Protein AF-0000000084720920 (afdb_homodimer)

Foldseek 3Di:
DQWEEEDPFTEAEDPQEAEDPLHHAYGAEYEEALEYEEHNEYHHCHLHHEAAYYLEYHYHLEYEEEDNVAYEYAYALEYEDANEYHYREYHEYLEYEAHLEYEYHCEYAYAQEYEYHNEYDDHNHYHYHQFYWYDVPIDGDDGDDPVSSVVSNVVSVVVSVVSVVVVVVD/DQWEEEDPFTEAEDPLEAEDPQHHAYGAEYEEALEYEEHNEYHYQHLHHEAEYYLEYHYHLEYEEEDNVAYEYAYALEYEEAHEYHYREYHEYLEYEAHLEYEYHCEYAYAQEYEYHNEYDDHNHYHYHQFYWYDVPIDTDDGDDPVSSVVSNVVSVVVSVVSVVVVVVD

Organism: Cystobacter fuscus (strain ATCC 25194 / DSM 2262 / NBRC 100088 / M29) (NCBI:txid1242864)

pLDDT: mean 98.2, std 2.41, range [77.75, 99.0]

Secondary structure (DSSP, 8-state):
--EE-BTTB--EE-TT-EE-TT-EEEEEEEE-TT-EE-TT-EEEEEEEEEEE-SS-EE-TT-EEE--SS--EEE-SS-EE-TT-EEES-EE-SS-EEPTT-EE-TT-EE-SS-EEPTT-EE-TT-EE-TTEEEEETTEEEEEEPPHHHHHHHHHHHHHHHHHHHHHHHT-/--EE-BTTB--EE-TT-EE-TT-EEEEEEEE-TT-EE-TT-EEEEEEEEEEE-SS-EE-TT-EEE--SS--EEE-SS-EE-TT-EEES-EE-SS-EE-TT-EE-TT-EE-SS-EE-TT-EE-TT-EEPTTEEEEETTEEEEEEPPHHHHHHHHHHHHHHHHHHHHHHHT-

Solvent-accessible surface area (backbone atoms only — not comparable to full-atom values): 14866 Å² total; per-residue (Å²): 123,27,67,34,71,41,90,95,27,53,55,45,66,38,87,65,39,35,69,34,71,63,16,40,36,31,3,34,33,39,39,26,55,41,13,35,37,27,56,53,13,37,38,50,14,74,69,30,42,32,40,38,29,34,29,19,38,41,31,37,52,18,40,37,36,48,34,80,86,31,44,22,38,37,30,36,25,17,33,37,30,44,39,21,37,43,30,12,24,37,37,28,38,31,21,34,39,23,40,46,14,38,39,28,44,56,20,37,37,30,34,45,22,38,35,32,62,54,14,26,40,53,66,57,41,74,43,64,60,31,27,29,27,42,40,79,68,44,40,78,74,45,69,57,49,74,66,54,56,53,47,30,53,51,54,16,51,50,50,39,52,54,39,52,54,55,58,70,71,106,121,26,64,35,70,41,91,95,29,52,56,46,66,37,87,65,39,34,70,34,68,63,16,38,37,30,4,36,32,38,39,26,54,42,12,35,37,26,53,55,14,36,38,50,15,76,68,30,43,33,41,38,29,33,29,19,39,42,30,38,52,18,41,38,35,49,33,79,88,33,45,22,39,38,31,35,27,18,35,37,30,42,39,22,38,42,28,12,22,38,39,30,36,30,22,34,39,24,40,47,17,37,38,30,44,55,20,37,38,30,35,45,21,37,37,33,61,54,15,28,39,55,65,57,41,72,44,64,60,32,26,29,28,42,40,79,70,46,40,78,74,46,69,57,49,73,67,55,56,53,44,30,53,49,53,16,50,49,50,38,52,53,38,51,53,56,58,67,67,107

Sequence (340 aa):
MALRRFREQSPRIHPSCFIEESAQVIGDVELGKDSSVWFNSVLRGDVNGIRIGQRTNIQDLTMIHVTGQTETVIGDDVTVGHRVILHGCRVGHRVLVGMGAIVMDDVEIGEDCIIGAGTLLTPGTKIPPGSLVVGSPGKVKRPLTPEERTFLLESARHYVETAGEHRASRMALRRFREQSPRIHPSCFIEESAQVIGDVELGKDSSVWFNSVLRGDVNGIRIGQRTNIQDLTMIHVTGQTETVIGDDVTVGHRVILHGCRVGHRVLVGMGAIVMDDVEIGEDCIIGAGTLLTPGTKIPPGSLVVGSPGKVKRPLTPEERTFLLESARHYVETAGEHRASR

Radius of gyration: 19.57 Å; Cα contacts (8 Å, |Δi|>4): 1091; chains: 2; bounding box: 42×53×42 Å

Structure (mmCIF, N/CA/C/O backbone):
data_AF-0000000084720920-model_v1
#
loop_
_entity.id
_entity.type
_entity.pdbx_description
1 polymer 'Carbonic anhydrase, family 3'
#
loop_
_atom_site.group_PDB
_atom_site.id
_atom_site.type_symbol
_atom_site.label_atom_id
_atom_site.label_alt_id
_atom_site.label_comp_id
_atom_site.label_asym_id
_atom_site.label_entity_id
_atom_site.label_seq_id
_atom_site.pdbx_PDB_ins_code
_atom_site.Cartn_x
_atom_site.Cartn_y
_atom_site.Cartn_z
_atom_site.occupancy
_atom_site.B_iso_or_equiv
_atom_site.auth_seq_id
_atom_site.auth_comp_id
_atom_site.auth_asym_id
_atom_site.auth_atom_id
_atom_site.pdbx_PDB_model_num
ATOM 1 N N . MET A 1 1 ? -18.734 -1.794 6.816 1 78.75 1 MET A N 1
ATOM 2 C CA . MET A 1 1 ? -18.609 -3.111 6.203 1 78.75 1 MET A CA 1
ATOM 3 C C . MET A 1 1 ? -17.328 -3.207 5.371 1 78.75 1 MET A C 1
ATOM 5 O O . MET A 1 1 ? -16.938 -2.238 4.723 1 78.75 1 MET A O 1
ATOM 9 N N . ALA A 1 2 ? -16.703 -4.348 5.406 1 93.12 2 ALA A N 1
ATOM 10 C CA . ALA A 1 2 ? -15.398 -4.551 4.777 1 93.12 2 ALA A CA 1
ATOM 11 C C . ALA A 1 2 ? -15.516 -4.508 3.256 1 93.12 2 ALA A C 1
ATOM 13 O O . ALA A 1 2 ? -14.523 -4.246 2.562 1 93.12 2 ALA A O 1
ATOM 14 N N . LEU A 1 3 ? -16.719 -4.727 2.758 1 96.81 3 LEU A N 1
ATOM 15 C CA . LEU A 1 3 ? -16.938 -4.777 1.317 1 96.81 3 LEU A CA 1
ATOM 16 C C . LEU A 1 3 ? -17.547 -3.471 0.814 1 96.81 3 LEU A C 1
ATOM 18 O O . LEU A 1 3 ? -18.516 -2.971 1.388 1 96.81 3 LEU A O 1
ATOM 22 N N . ARG A 1 4 ? -16.984 -2.98 -0.198 1 96 4 ARG A N 1
ATOM 23 C CA . ARG A 1 4 ? -17.438 -1.701 -0.733 1 96 4 ARG A CA 1
ATOM 24 C C . ARG A 1 4 ? -17.594 -1.769 -2.248 1 96 4 ARG A C 1
ATOM 26 O O . ARG A 1 4 ? -16.719 -2.287 -2.949 1 96 4 ARG A O 1
ATOM 33 N N . ARG A 1 5 ? -18.688 -1.243 -2.703 1 96.19 5 ARG A N 1
ATOM 34 C CA . ARG A 1 5 ? -18.922 -1.08 -4.133 1 96.19 5 ARG A CA 1
ATOM 35 C C . ARG A 1 5 ? -18.156 0.127 -4.676 1 96.19 5 ARG A C 1
ATOM 37 O O . ARG A 1 5 ? -17.984 1.121 -3.969 1 96.19 5 ARG A O 1
ATOM 44 N N . PHE A 1 6 ? -17.656 0.055 -5.895 1 97.31 6 PHE A N 1
ATOM 45 C CA . PHE A 1 6 ? -17.078 1.173 -6.629 1 97.31 6 PHE A CA 1
ATOM 46 C C . PHE A 1 6 ? -17.516 1.148 -8.086 1 97.31 6 PHE A C 1
ATOM 48 O O . PHE A 1 6 ? -17.297 0.155 -8.789 1 97.31 6 PHE A O 1
ATOM 55 N N . ARG A 1 7 ? -18.094 2.326 -8.477 1 94.94 7 ARG A N 1
ATOM 56 C CA . ARG A 1 7 ? -18.75 2.373 -9.781 1 94.94 7 ARG A CA 1
ATOM 57 C C . ARG A 1 7 ? -19.75 1.224 -9.93 1 94.94 7 ARG A C 1
ATOM 59 O O . ARG A 1 7 ? -20.672 1.084 -9.125 1 94.94 7 ARG A O 1
ATOM 66 N N . GLU A 1 8 ? -19.672 0.431 -10.977 1 95.31 8 GLU A N 1
ATOM 67 C CA . GLU A 1 8 ? -20.625 -0.639 -11.203 1 95.31 8 GLU A CA 1
ATOM 68 C C . GLU A 1 8 ? -20.094 -1.982 -10.719 1 95.31 8 GLU A C 1
ATOM 70 O O . GLU A 1 8 ? -20.641 -3.033 -11.055 1 95.31 8 GLU A O 1
ATOM 75 N N . GLN A 1 9 ? -19.078 -1.857 -9.961 1 96 9 GLN A N 1
ATOM 76 C CA . GLN A 1 9 ? -18.453 -3.113 -9.562 1 96 9 GLN A CA 1
ATOM 77 C C . GLN A 1 9 ? -18.547 -3.326 -8.055 1 96 9 GLN A C 1
ATOM 79 O O . GLN A 1 9 ? -18.391 -2.387 -7.277 1 96 9 GLN A O 1
ATOM 84 N N . SER A 1 10 ? -18.828 -4.605 -7.684 1 97.62 10 SER A N 1
ATOM 85 C CA . SER A 1 10 ? -18.844 -5.035 -6.289 1 97.62 10 SER A CA 1
ATOM 86 C C . SER A 1 10 ? -18.016 -6.305 -6.094 1 97.62 10 SER A C 1
ATOM 88 O O . SER A 1 10 ? -18 -7.18 -6.961 1 97.62 10 SER A O 1
ATOM 90 N N . PRO A 1 11 ? -17.391 -6.367 -4.953 1 98.62 11 PRO A N 1
ATOM 91 C CA . PRO A 1 11 ? -16.625 -7.59 -4.699 1 98.62 11 PRO A CA 1
ATOM 92 C C . PRO A 1 11 ? -17.484 -8.852 -4.789 1 98.62 11 PRO A C 1
ATOM 94 O O . PRO A 1 11 ? -18.641 -8.844 -4.355 1 98.62 11 PRO A O 1
ATOM 97 N N . ARG A 1 12 ? -16.969 -9.898 -5.438 1 98.81 12 ARG A N 1
ATOM 98 C CA . ARG A 1 12 ? -17.562 -11.227 -5.527 1 98.81 12 ARG A CA 1
ATOM 99 C C . ARG A 1 12 ? -16.828 -12.219 -4.645 1 98.81 12 ARG A C 1
ATOM 101 O O . ARG A 1 12 ? -15.727 -12.656 -4.98 1 98.81 12 ARG A O 1
ATOM 108 N N . ILE A 1 13 ? -17.438 -12.617 -3.578 1 98.69 13 ILE A N 1
ATOM 109 C CA . ILE A 1 13 ? -16.766 -13.367 -2.516 1 98.69 13 ILE A CA 1
ATOM 110 C C . ILE A 1 13 ? -17.469 -14.719 -2.328 1 98.69 13 ILE A C 1
ATOM 112 O O . ILE A 1 13 ? -18.672 -14.773 -2.098 1 98.69 13 ILE A O 1
ATOM 116 N N . HIS A 1 14 ? -16.656 -15.766 -2.52 1 98.81 14 HIS A N 1
ATOM 117 C CA . HIS A 1 14 ? -17.219 -17.062 -2.188 1 98.81 14 HIS A CA 1
ATOM 118 C C . HIS A 1 14 ? -17.734 -17.094 -0.753 1 98.81 14 HIS A C 1
ATOM 120 O O . HIS A 1 14 ? -17.094 -16.562 0.154 1 98.81 14 HIS A O 1
ATOM 126 N N . PRO A 1 15 ? -18.812 -17.734 -0.437 1 97.94 15 PRO A N 1
ATOM 127 C CA . PRO A 1 15 ? -19.469 -17.672 0.871 1 97.94 15 PRO A CA 1
ATOM 128 C C . PRO A 1 15 ? -18.609 -18.234 1.994 1 97.94 15 PRO A C 1
ATOM 130 O O . PRO A 1 15 ? -18.812 -17.906 3.164 1 97.94 15 PRO A O 1
ATOM 133 N N . SER A 1 16 ? -17.656 -19 1.685 1 98.25 16 SER A N 1
ATOM 134 C CA . SER A 1 16 ? -16.844 -19.656 2.713 1 98.25 16 SER A CA 1
ATOM 135 C C . SER A 1 16 ? -15.688 -18.766 3.154 1 98.25 16 SER A C 1
ATOM 137 O O . SER A 1 16 ? -14.938 -19.125 4.059 1 98.25 16 SER A O 1
ATOM 139 N N . CYS A 1 17 ? -15.531 -17.656 2.57 1 98.56 17 CYS A N 1
ATOM 140 C CA . CYS A 1 17 ? -14.383 -16.812 2.844 1 98.56 17 CYS A CA 1
ATOM 141 C C . CYS A 1 17 ? -14.523 -16.109 4.191 1 98.56 17 CYS A C 1
ATOM 143 O O . CYS A 1 17 ? -15.641 -15.852 4.645 1 98.56 17 CYS A O 1
ATOM 145 N N . PHE A 1 18 ? -13.344 -15.93 4.805 1 98.62 18 PHE A N 1
ATOM 146 C CA . PHE A 1 18 ? -13.258 -15.055 5.969 1 98.62 18 PHE A CA 1
ATOM 147 C C . PHE A 1 18 ? -12.711 -13.688 5.578 1 98.62 18 PHE A C 1
ATOM 149 O O . PHE A 1 18 ? -11.602 -13.586 5.043 1 98.62 18 PHE A O 1
ATOM 156 N N . ILE A 1 19 ? -13.492 -12.656 5.809 1 98.5 19 ILE A N 1
ATOM 157 C CA . ILE A 1 19 ? -13.062 -11.273 5.625 1 98.5 19 ILE A CA 1
ATOM 158 C C . ILE A 1 19 ? -13.203 -10.508 6.938 1 98.5 19 ILE A C 1
ATOM 160 O O . ILE A 1 19 ? -14.32 -10.289 7.414 1 98.5 19 ILE A O 1
ATOM 164 N N . GLU A 1 20 ? -12.094 -10.172 7.469 1 98.38 20 GLU A N 1
ATOM 165 C CA . GLU A 1 20 ? -12.133 -9.461 8.742 1 98.38 20 GLU A CA 1
ATOM 166 C C . GLU A 1 20 ? -12.789 -8.094 8.594 1 98.38 20 GLU A C 1
ATOM 168 O O . GLU A 1 20 ? -12.625 -7.43 7.57 1 98.38 20 GLU A O 1
ATOM 173 N N . GLU A 1 21 ? -13.453 -7.574 9.617 1 97.38 21 GLU A N 1
ATOM 174 C CA . GLU A 1 21 ? -14.305 -6.391 9.547 1 97.38 21 GLU A CA 1
ATOM 175 C C . GLU A 1 21 ? -13.492 -5.137 9.258 1 97.38 21 GLU A C 1
ATOM 177 O O . GLU A 1 21 ? -13.984 -4.199 8.625 1 97.38 21 GLU A O 1
ATOM 182 N N . SER A 1 22 ? -12.281 -5.113 9.664 1 97.69 22 SER A N 1
ATOM 183 C CA . SER A 1 22 ? -11.453 -3.924 9.5 1 97.69 22 SER A CA 1
ATOM 184 C C . SER A 1 22 ? -10.82 -3.885 8.109 1 97.69 22 SER A C 1
ATOM 186 O O . SER A 1 22 ? -10.203 -2.885 7.734 1 97.69 22 SER A O 1
ATOM 188 N N . ALA A 1 23 ? -10.891 -4.996 7.359 1 98.62 23 ALA A N 1
ATOM 189 C CA . ALA A 1 23 ? -10.344 -5.031 6.004 1 98.62 23 ALA A CA 1
ATOM 190 C C . ALA A 1 23 ? -11.156 -4.141 5.066 1 98.62 23 ALA A C 1
ATOM 192 O O . ALA A 1 23 ? -12.289 -3.758 5.383 1 98.62 23 ALA A O 1
ATOM 193 N N . GLN A 1 24 ? -10.523 -3.705 4.016 1 98.62 24 GLN A N 1
ATOM 194 C CA . GLN A 1 24 ? -11.164 -2.93 2.955 1 98.62 24 GLN A CA 1
ATOM 195 C C . GLN A 1 24 ? -11.07 -3.654 1.615 1 98.62 24 GLN A C 1
ATOM 197 O O . GLN A 1 24 ? -9.984 -3.787 1.049 1 98.62 24 GLN A O 1
ATOM 202 N N . VAL A 1 25 ? -12.18 -4.172 1.135 1 98.81 25 VAL A N 1
ATOM 203 C CA . VAL A 1 25 ? -12.266 -4.859 -0.151 1 98.81 25 VAL A CA 1
ATOM 204 C C . VAL A 1 25 ? -13.188 -4.086 -1.09 1 98.81 25 VAL A C 1
ATOM 206 O O . VAL A 1 25 ? -14.398 -4.043 -0.879 1 98.81 25 VAL A O 1
ATOM 209 N N . ILE A 1 26 ? -12.562 -3.504 -2.113 1 98.38 26 ILE A N 1
ATOM 210 C CA . ILE A 1 26 ? -13.266 -2.461 -2.85 1 98.38 26 ILE A CA 1
ATOM 211 C C . ILE A 1 26 ? -13.336 -2.832 -4.328 1 98.38 26 ILE A C 1
ATOM 213 O O . ILE A 1 26 ? -12.312 -3.133 -4.949 1 98.38 26 ILE A O 1
ATOM 217 N N . GLY A 1 27 ? -14.531 -2.754 -4.898 1 98.25 27 GLY A N 1
ATOM 218 C CA . GLY A 1 27 ? -14.68 -2.779 -6.344 1 98.25 27 GLY A CA 1
ATOM 219 C C . GLY A 1 27 ? -14.562 -4.172 -6.934 1 98.25 27 GLY A C 1
ATOM 220 O O . GLY A 1 27 ? -15.219 -5.105 -6.473 1 98.25 27 GLY A O 1
ATOM 221 N N . ASP A 1 28 ? -13.734 -4.344 -8.023 1 98.75 28 ASP A N 1
ATOM 222 C CA . ASP A 1 28 ? -13.648 -5.57 -8.805 1 98.75 28 ASP A CA 1
ATOM 223 C C . ASP A 1 28 ? -12.648 -6.547 -8.188 1 98.75 28 ASP A C 1
ATOM 225 O O . ASP A 1 28 ? -11.531 -6.703 -8.688 1 98.75 28 ASP A O 1
ATOM 229 N N . VAL A 1 29 ? -13.133 -7.184 -7.148 1 98.94 29 VAL A N 1
ATOM 230 C CA . VAL A 1 29 ? -12.336 -8.172 -6.43 1 98.94 29 VAL A CA 1
ATOM 231 C C . VAL A 1 29 ? -13.078 -9.508 -6.383 1 98.94 29 VAL A C 1
ATOM 233 O O . VAL A 1 29 ? -14.266 -9.547 -6.047 1 98.94 29 VAL A O 1
ATOM 236 N N . GLU A 1 30 ? -12.398 -10.539 -6.77 1 98.94 30 GLU A N 1
ATOM 237 C CA . GLU A 1 30 ? -12.938 -11.891 -6.652 1 98.94 30 GLU A CA 1
ATOM 238 C C . GLU A 1 30 ? -12.117 -12.734 -5.684 1 98.94 30 GLU A C 1
ATOM 240 O O . GLU A 1 30 ? -10.883 -12.742 -5.746 1 98.94 30 GLU A O 1
ATOM 245 N N . LEU A 1 31 ? -12.766 -13.43 -4.758 1 98.81 31 LEU A N 1
ATOM 246 C CA . LEU A 1 31 ? -12.125 -14.336 -3.805 1 98.81 31 LEU A CA 1
ATOM 247 C C . LEU A 1 31 ? -12.711 -15.742 -3.912 1 98.81 31 LEU A C 1
ATOM 249 O O . LEU A 1 31 ? -13.93 -15.922 -3.801 1 98.81 31 LEU A O 1
ATOM 253 N N . GLY A 1 32 ? -11.812 -16.688 -4.09 1 98.94 32 GLY A N 1
ATOM 254 C CA . GLY A 1 32 ? -12.227 -18.078 -4.238 1 98.94 32 GLY A CA 1
ATOM 255 C C . GLY A 1 32 ? -12.492 -18.766 -2.914 1 98.94 32 GLY A C 1
ATOM 256 O O . GLY A 1 32 ? -12.234 -18.188 -1.852 1 98.94 32 GLY A O 1
ATOM 257 N N . LYS A 1 33 ? -12.898 -20 -2.963 1 98.88 33 LYS A N 1
ATOM 258 C CA . LYS A 1 33 ? -13.352 -20.812 -1.841 1 98.88 33 LYS A CA 1
ATOM 259 C C . LYS A 1 33 ? -12.297 -20.875 -0.739 1 98.88 33 LYS A C 1
ATOM 261 O O . LYS A 1 33 ? -11.117 -21.094 -1.015 1 98.88 33 LYS A O 1
ATOM 266 N N . ASP A 1 34 ? -12.641 -20.547 0.503 1 98.88 34 ASP A N 1
ATOM 267 C CA . ASP A 1 34 ? -11.875 -20.734 1.732 1 98.88 34 ASP A CA 1
ATOM 268 C C . ASP A 1 34 ? -10.711 -19.75 1.812 1 98.88 34 ASP A C 1
ATOM 270 O O . ASP A 1 34 ? -9.781 -19.953 2.598 1 98.88 34 ASP A O 1
ATOM 274 N N . SER A 1 35 ? -10.75 -18.781 0.962 1 98.88 35 SER A N 1
ATOM 275 C CA . SER A 1 35 ? -9.758 -17.719 1.065 1 98.88 35 SER A CA 1
ATOM 276 C C . SER A 1 35 ? -10.125 -16.719 2.158 1 98.88 35 SER A C 1
ATOM 278 O O . SER A 1 35 ? -11.234 -16.75 2.684 1 98.88 35 SER A O 1
ATOM 280 N N . SER A 1 36 ? -9.125 -15.938 2.561 1 98.94 36 SER A N 1
ATOM 281 C CA . SER A 1 36 ? -9.375 -15.055 3.699 1 98.94 36 SER A CA 1
ATOM 282 C C . SER A 1 36 ? -8.594 -13.75 3.566 1 98.94 36 SER A C 1
ATOM 284 O O . SER A 1 36 ? -7.52 -13.719 2.969 1 98.94 36 SER A O 1
ATOM 286 N N . VAL A 1 37 ? -9.203 -12.672 4.043 1 98.94 37 VAL A N 1
ATOM 287 C CA . VAL A 1 37 ? -8.594 -11.352 4.141 1 98.94 37 VAL A CA 1
ATOM 288 C C . VAL A 1 37 ? -8.609 -10.883 5.594 1 98.94 37 VAL A C 1
ATOM 290 O O . VAL A 1 37 ? -9.664 -10.805 6.219 1 98.94 37 VAL A O 1
ATOM 293 N N . TRP A 1 38 ? -7.441 -10.5 6.086 1 98.88 38 TRP A N 1
ATOM 294 C CA . TRP A 1 38 ? -7.25 -10.352 7.523 1 98.88 38 TRP A CA 1
ATOM 295 C C . TRP A 1 38 ? -7.184 -8.875 7.914 1 98.88 38 TRP A C 1
ATOM 297 O O . TRP A 1 38 ? -7.414 -7.996 7.082 1 98.88 38 TRP A O 1
ATOM 307 N N . PHE A 1 39 ? -6.828 -8.547 9.141 1 98.62 39 PHE A N 1
ATOM 308 C CA . PHE A 1 39 ? -7.07 -7.281 9.828 1 98.62 39 PHE A CA 1
ATOM 309 C C . PHE A 1 39 ? -6.406 -6.125 9.086 1 98.62 39 PHE A C 1
ATOM 311 O O . PHE A 1 39 ? -5.203 -6.16 8.828 1 98.62 39 PHE A O 1
ATOM 318 N N . ASN A 1 40 ? -7.223 -5.117 8.672 1 98.69 40 ASN A N 1
ATOM 319 C CA . ASN A 1 40 ? -6.832 -3.814 8.141 1 98.69 40 ASN A CA 1
ATOM 320 C C . ASN A 1 40 ? -6.168 -3.939 6.773 1 98.69 40 ASN A C 1
ATOM 322 O O . ASN A 1 40 ? -5.562 -2.984 6.281 1 98.69 40 ASN A O 1
ATOM 326 N N . SER A 1 41 ? -6.238 -5.125 6.18 1 98.88 41 SER A N 1
ATOM 327 C CA . SER A 1 41 ? -5.738 -5.266 4.816 1 98.88 41 SER A CA 1
ATOM 328 C C . SER A 1 41 ? -6.637 -4.535 3.822 1 98.88 41 SER A C 1
ATOM 330 O O . SER A 1 41 ? -7.832 -4.371 4.062 1 98.88 41 SER A O 1
ATOM 332 N N . VAL A 1 42 ? -6.012 -4.031 2.744 1 98.94 42 VAL A N 1
ATOM 333 C CA . VAL A 1 42 ? -6.742 -3.279 1.729 1 98.94 42 VAL A CA 1
ATOM 334 C C . VAL A 1 42 ? -6.582 -3.957 0.369 1 98.94 42 VAL A C 1
ATOM 336 O O . VAL A 1 42 ? -5.461 -4.148 -0.107 1 98.94 42 VAL A O 1
ATOM 339 N N . LEU A 1 43 ? -7.633 -4.438 -0.231 1 98.94 43 LEU A N 1
ATOM 340 C CA . LEU A 1 43 ? -7.727 -4.887 -1.615 1 98.94 43 LEU A CA 1
ATOM 341 C C . LEU A 1 43 ? -8.523 -3.895 -2.457 1 98.94 43 LEU A C 1
ATOM 343 O O . LEU A 1 43 ? -9.75 -3.854 -2.375 1 98.94 43 LEU A O 1
ATOM 347 N N . ARG A 1 44 ? -7.828 -3.088 -3.201 1 98.81 44 ARG A N 1
ATOM 348 C CA . ARG A 1 44 ? -8.492 -1.995 -3.904 1 98.81 44 ARG A CA 1
ATOM 349 C C . ARG A 1 44 ? -8.555 -2.264 -5.402 1 98.81 44 ARG A C 1
ATOM 351 O O . ARG A 1 44 ? -7.656 -1.868 -6.148 1 98.81 44 ARG A O 1
ATOM 358 N N . GLY A 1 45 ? -9.578 -2.959 -5.844 1 98.5 45 GLY A N 1
ATOM 359 C CA . GLY A 1 45 ? -9.852 -3.254 -7.242 1 98.5 45 GLY A CA 1
ATOM 360 C C . GLY A 1 45 ? -10.688 -2.189 -7.922 1 98.5 45 GLY A C 1
ATOM 361 O O . GLY A 1 45 ? -11.703 -2.496 -8.539 1 98.5 45 GLY A O 1
ATOM 362 N N . ASP A 1 46 ? -10.195 -0.964 -7.918 1 97.56 46 ASP A N 1
ATOM 363 C CA . ASP A 1 46 ? -11 0.17 -8.359 1 97.56 46 ASP A CA 1
ATOM 364 C C . ASP A 1 46 ? -10.656 0.556 -9.797 1 97.56 46 ASP A C 1
ATOM 366 O O . ASP A 1 46 ? -11.516 1.062 -10.531 1 97.56 46 ASP A O 1
ATOM 370 N N . VAL A 1 47 ? -9.398 0.374 -10.234 1 97.56 47 VAL A N 1
ATOM 371 C CA . VAL A 1 47 ? -9.055 0.818 -11.586 1 97.56 47 VAL A CA 1
ATOM 372 C C . VAL A 1 47 ? -8.797 -0.393 -12.477 1 97.56 47 VAL A C 1
ATOM 374 O O . VAL A 1 47 ? -8.57 -0.249 -13.68 1 97.56 47 VAL A O 1
ATOM 377 N N . ASN A 1 48 ? -8.734 -1.5 -11.984 1 98.19 48 ASN A N 1
ATOM 378 C CA . ASN A 1 48 ? -8.594 -2.811 -12.609 1 98.19 48 ASN A CA 1
ATOM 379 C C . ASN A 1 48 ? -8.992 -3.934 -11.656 1 98.19 48 ASN A C 1
ATOM 381 O O . ASN A 1 48 ? -9.406 -3.676 -10.523 1 98.19 48 ASN A O 1
ATOM 385 N N . GLY A 1 49 ? -8.93 -5.234 -12.055 1 98.75 49 GLY A N 1
ATOM 386 C CA . GLY A 1 49 ? -9.461 -6.34 -11.266 1 98.75 49 GLY A CA 1
ATOM 387 C C . GLY A 1 49 ? -8.414 -7 -10.383 1 98.75 49 GLY A C 1
ATOM 388 O O . GLY A 1 49 ? -7.223 -6.965 -10.695 1 98.75 49 GLY A O 1
ATOM 389 N N . ILE A 1 50 ? -8.844 -7.543 -9.266 1 98.94 50 ILE A N 1
ATOM 390 C CA . ILE A 1 50 ? -8.062 -8.43 -8.414 1 98.94 50 ILE A CA 1
ATOM 391 C C . ILE A 1 50 ? -8.719 -9.812 -8.367 1 98.94 50 ILE A C 1
ATOM 393 O O . ILE A 1 50 ? -9.914 -9.93 -8.086 1 98.94 50 ILE A O 1
ATOM 397 N N . ARG A 1 51 ? -7.945 -10.844 -8.711 1 98.94 51 ARG A N 1
ATOM 398 C CA . ARG A 1 51 ? -8.422 -12.227 -8.703 1 98.94 51 ARG A CA 1
ATOM 399 C C . ARG A 1 51 ? -7.609 -13.078 -7.742 1 98.94 51 ARG A C 1
ATOM 401 O O . ARG A 1 51 ? -6.391 -13.203 -7.883 1 98.94 51 ARG A O 1
ATOM 408 N N . ILE A 1 52 ? -8.273 -13.641 -6.746 1 98.94 52 ILE A N 1
ATOM 409 C CA . ILE A 1 52 ? -7.621 -14.461 -5.734 1 98.94 52 ILE A CA 1
ATOM 410 C C . ILE A 1 52 ? -8.219 -15.867 -5.742 1 98.94 52 ILE A C 1
ATOM 412 O O . ILE A 1 52 ? -9.445 -16.031 -5.664 1 98.94 52 ILE A O 1
ATOM 416 N N . GLY A 1 53 ? -7.395 -16.875 -5.809 1 98.94 53 GLY A N 1
ATOM 417 C CA . GLY A 1 53 ? -7.816 -18.266 -5.914 1 98.94 53 GLY A CA 1
ATOM 418 C C . GLY A 1 53 ? -8.383 -18.812 -4.617 1 98.94 53 GLY A C 1
ATOM 419 O O . GLY A 1 53 ? -8.938 -18.078 -3.811 1 98.94 53 GLY A O 1
ATOM 420 N N . GLN A 1 54 ? -8.25 -20.172 -4.441 1 98.94 54 GLN A N 1
ATOM 421 C CA . GLN A 1 54 ? -8.828 -20.906 -3.314 1 98.94 54 GLN A CA 1
ATOM 422 C C . GLN A 1 54 ? -7.793 -21.125 -2.213 1 98.94 54 GLN A C 1
ATOM 424 O O . GLN A 1 54 ? -6.605 -21.312 -2.496 1 98.94 54 GLN A O 1
ATOM 429 N N . ARG A 1 55 ? -8.234 -21.047 -0.952 1 98.94 55 ARG A N 1
ATOM 430 C CA . ARG A 1 55 ? -7.426 -21.344 0.226 1 98.94 55 ARG A CA 1
ATOM 431 C C . ARG A 1 55 ? -6.215 -20.422 0.306 1 98.94 55 ARG A C 1
ATOM 433 O O . ARG A 1 55 ? -5.145 -20.844 0.762 1 98.94 55 ARG A O 1
ATOM 440 N N . THR A 1 56 ? -6.387 -19.344 -0.287 1 98.94 56 THR A N 1
ATOM 441 C CA . THR A 1 56 ? -5.367 -18.297 -0.253 1 98.94 56 THR A CA 1
ATOM 442 C C . THR A 1 56 ? -5.656 -17.297 0.863 1 98.94 56 THR A C 1
ATOM 444 O O . THR A 1 56 ? -6.809 -16.906 1.07 1 98.94 56 THR A O 1
ATOM 447 N N . ASN A 1 57 ? -4.617 -16.922 1.647 1 98.94 57 ASN A N 1
ATOM 448 C CA . ASN A 1 57 ? -4.805 -16 2.764 1 98.94 57 ASN A CA 1
ATOM 449 C C . ASN A 1 57 ? -4.012 -14.719 2.564 1 98.94 57 ASN A C 1
ATOM 451 O O . ASN A 1 57 ? -2.824 -14.758 2.238 1 98.94 57 ASN A O 1
ATOM 455 N N . ILE A 1 58 ? -4.703 -13.609 2.631 1 98.94 58 ILE A N 1
ATOM 456 C CA . ILE A 1 58 ? -4.125 -12.273 2.637 1 98.94 58 ILE A CA 1
ATOM 457 C C . ILE A 1 58 ? -4.023 -11.766 4.07 1 98.94 58 ILE A C 1
ATOM 459 O O . ILE A 1 58 ? -5.023 -11.367 4.672 1 98.94 58 ILE A O 1
ATOM 463 N N . GLN A 1 59 ? -2.828 -11.742 4.648 1 98.94 59 GLN A N 1
ATOM 464 C CA . GLN A 1 59 ? -2.672 -11.508 6.082 1 98.94 59 GLN A CA 1
ATOM 465 C C . GLN A 1 59 ? -2.682 -10.016 6.398 1 98.94 59 GLN A C 1
ATOM 467 O O . GLN A 1 59 ? -2.873 -9.188 5.504 1 98.94 59 GLN A O 1
ATOM 472 N N . ASP A 1 60 ? -2.477 -9.641 7.656 1 98.88 60 ASP A N 1
ATOM 473 C CA . ASP A 1 60 ? -2.787 -8.344 8.25 1 98.88 60 ASP A CA 1
ATOM 474 C C . ASP A 1 60 ? -1.98 -7.227 7.594 1 98.88 60 ASP A C 1
ATOM 476 O O . ASP A 1 60 ? -0.789 -7.391 7.324 1 98.88 60 ASP A O 1
ATOM 480 N N . LEU A 1 61 ? -2.635 -6.066 7.352 1 98.88 61 LEU A N 1
ATOM 481 C CA . LEU A 1 61 ? -2.016 -4.816 6.93 1 98.88 61 LEU A CA 1
ATOM 482 C C . LEU A 1 61 ? -1.408 -4.949 5.539 1 98.88 61 LEU A C 1
ATOM 484 O O . LEU A 1 61 ? -0.523 -4.176 5.164 1 98.88 61 LEU A O 1
ATOM 488 N N . THR A 1 62 ? -1.892 -5.941 4.762 1 98.94 62 THR A N 1
ATOM 489 C CA . THR A 1 62 ? -1.407 -6.172 3.406 1 98.94 62 THR A CA 1
ATOM 490 C C . THR A 1 62 ? -2.168 -5.305 2.408 1 98.94 62 THR A C 1
ATOM 492 O O . THR A 1 62 ? -3.371 -5.082 2.561 1 98.94 62 THR A O 1
ATOM 495 N N . MET A 1 63 ? -1.438 -4.789 1.413 1 98.94 63 MET A N 1
ATOM 496 C CA . MET A 1 63 ? -1.978 -3.959 0.34 1 98.94 63 MET A CA 1
ATOM 497 C C . MET A 1 63 ? -1.957 -4.707 -0.989 1 98.94 63 MET A C 1
ATOM 499 O O . MET A 1 63 ? -0.9 -5.152 -1.438 1 98.94 63 MET A O 1
ATOM 503 N N . ILE A 1 64 ? -3.098 -4.891 -1.609 1 98.94 64 ILE A N 1
ATOM 504 C CA . ILE A 1 64 ? -3.18 -5.406 -2.973 1 98.94 64 ILE A CA 1
ATOM 505 C C . ILE A 1 64 ? -3.836 -4.371 -3.879 1 98.94 64 ILE A C 1
ATOM 507 O O . ILE A 1 64 ? -4.969 -3.951 -3.635 1 98.94 64 ILE A O 1
ATOM 511 N N . HIS A 1 65 ? -3.166 -3.955 -4.824 1 98.88 65 HIS A N 1
ATOM 512 C CA . HIS A 1 65 ? -3.672 -2.99 -5.793 1 98.88 65 HIS A CA 1
ATOM 513 C C . HIS A 1 65 ? -3.268 -3.373 -7.211 1 98.88 65 HIS A C 1
ATOM 515 O O . HIS A 1 65 ? -2.793 -4.484 -7.449 1 98.88 65 HIS A O 1
ATOM 521 N N . VAL A 1 66 ? -3.588 -2.562 -8.195 1 98.69 66 VAL A N 1
ATOM 522 C CA . VAL A 1 66 ? -3.521 -2.854 -9.625 1 98.69 66 VAL A CA 1
ATOM 523 C C . VAL A 1 66 ? -3.049 -1.617 -10.383 1 98.69 66 VAL A C 1
ATOM 525 O O . VAL A 1 66 ? -2.795 -0.571 -9.781 1 98.69 66 VAL A O 1
ATOM 528 N N . THR A 1 67 ? -2.783 -1.771 -11.633 1 96.94 67 THR A N 1
ATOM 529 C CA . THR A 1 67 ? -2.65 -0.646 -12.555 1 96.94 67 THR A CA 1
ATOM 530 C C . THR A 1 67 ? -3.826 -0.599 -13.523 1 96.94 67 THR A C 1
ATOM 532 O O . THR A 1 67 ? -4.617 -1.541 -13.594 1 96.94 67 THR A O 1
ATOM 535 N N . GLY A 1 68 ? -3.926 0.508 -14.172 1 95.94 68 GLY A N 1
ATOM 536 C CA . GLY A 1 68 ? -4.934 0.555 -15.219 1 95.94 68 GLY A CA 1
ATOM 537 C C . GLY A 1 68 ? -4.75 -0.518 -16.281 1 95.94 68 GLY A C 1
ATOM 538 O O . GLY A 1 68 ? -5.719 -0.953 -16.906 1 95.94 68 GLY A O 1
ATOM 539 N N . GLN A 1 69 ? -3.58 -1 -16.453 1 96.5 69 GLN A N 1
ATOM 540 C CA . GLN A 1 69 ? -3.238 -1.921 -17.531 1 96.5 69 GLN A CA 1
ATOM 541 C C . GLN A 1 69 ? -3.168 -3.359 -17.031 1 96.5 69 GLN A C 1
ATOM 543 O O . GLN A 1 69 ? -3.389 -4.301 -17.781 1 96.5 69 GLN A O 1
ATOM 548 N N . THR A 1 70 ? -2.803 -3.469 -15.82 1 98.06 70 THR A N 1
ATOM 549 C CA . THR A 1 70 ? -2.518 -4.812 -15.328 1 98.06 70 THR A CA 1
ATOM 550 C C . THR A 1 70 ? -3.332 -5.113 -14.07 1 98.06 70 THR A C 1
ATOM 552 O O . THR A 1 70 ? -3.277 -4.363 -13.102 1 98.06 70 THR A O 1
ATOM 555 N N . GLU A 1 71 ? -4.07 -6.285 -14.117 1 98.81 71 GLU A N 1
ATOM 556 C CA . GLU A 1 71 ? -4.75 -6.832 -12.953 1 98.81 71 GLU A CA 1
ATOM 557 C C . GLU A 1 71 ? -3.764 -7.5 -12 1 98.81 71 GLU A C 1
ATOM 559 O O . GLU A 1 71 ? -2.596 -7.695 -12.344 1 98.81 71 GLU A O 1
ATOM 564 N N . THR A 1 72 ? -4.137 -7.727 -10.75 1 98.94 72 THR A N 1
ATOM 565 C CA . THR A 1 72 ? -3.398 -8.602 -9.852 1 98.94 72 THR A CA 1
ATOM 566 C C . THR A 1 72 ? -4.078 -9.961 -9.734 1 98.94 72 THR A C 1
ATOM 568 O O . THR A 1 72 ? -5.27 -10.039 -9.422 1 98.94 72 THR A O 1
ATOM 571 N N . VAL A 1 73 ? -3.344 -11.031 -10.031 1 99 73 VAL A N 1
ATOM 572 C CA . VAL A 1 73 ? -3.873 -12.391 -10.008 1 99 73 VAL A CA 1
ATOM 573 C C . VAL A 1 73 ? -3.043 -13.25 -9.055 1 99 73 VAL A C 1
ATOM 575 O O . VAL A 1 73 ? -1.819 -13.336 -9.188 1 99 73 VAL A O 1
ATOM 578 N N . ILE A 1 74 ? -3.686 -13.859 -8.078 1 99 74 ILE A N 1
ATO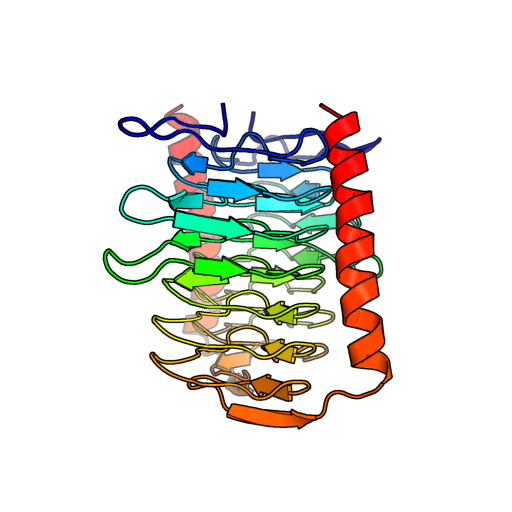M 579 C CA . ILE A 1 74 ? -3.051 -14.703 -7.078 1 99 74 ILE A CA 1
ATOM 580 C C . ILE A 1 74 ? -3.666 -16.109 -7.121 1 99 74 ILE A C 1
ATOM 582 O O . ILE A 1 74 ? -4.887 -16.25 -7.035 1 99 74 ILE A O 1
ATOM 586 N N . GLY A 1 75 ? -2.885 -17.141 -7.203 1 98.94 75 GLY A N 1
ATOM 587 C CA . GLY A 1 75 ? -3.336 -18.516 -7.395 1 98.94 75 GLY A CA 1
ATOM 588 C C . GLY A 1 75 ? -3.904 -19.141 -6.133 1 98.94 75 GLY A C 1
ATOM 589 O O . GLY A 1 75 ? -4.293 -18.422 -5.203 1 98.94 75 GLY A O 1
ATOM 590 N N . ASP A 1 76 ? -4.012 -20.516 -6.125 1 98.94 76 ASP A N 1
ATOM 591 C CA . ASP A 1 76 ? -4.539 -21.312 -5.016 1 98.94 76 ASP A CA 1
ATOM 592 C C . ASP A 1 76 ? -3.449 -21.609 -3.992 1 98.94 76 ASP A C 1
ATOM 594 O O . ASP A 1 76 ? -2.281 -21.766 -4.352 1 98.94 76 ASP A O 1
ATOM 598 N N . ASP A 1 77 ? -3.861 -21.609 -2.734 1 98.94 77 ASP A N 1
ATOM 599 C CA . ASP A 1 77 ? -2.992 -22.078 -1.656 1 98.94 77 ASP A CA 1
ATOM 600 C C . ASP A 1 77 ? -1.79 -21.141 -1.487 1 98.94 77 ASP A C 1
ATOM 602 O O . ASP A 1 77 ? -0.671 -21.609 -1.253 1 98.94 77 ASP A O 1
ATOM 606 N N . VAL A 1 78 ? -2.027 -19.922 -1.717 1 99 78 VAL A N 1
ATOM 607 C CA . VAL A 1 78 ? -0.987 -18.922 -1.537 1 99 78 VAL A CA 1
ATOM 608 C C . VAL A 1 78 ? -1.081 -18.328 -0.134 1 99 78 VAL A C 1
ATOM 610 O O . VAL A 1 78 ? -2.18 -18.094 0.38 1 99 78 VAL A O 1
ATOM 613 N N . THR A 1 79 ? 0.031 -18.078 0.505 1 98.94 79 THR A N 1
ATOM 614 C CA . THR A 1 79 ? 0.151 -17.344 1.757 1 98.94 79 THR A CA 1
ATOM 615 C C . THR A 1 79 ? 0.827 -15.984 1.526 1 98.94 79 THR A C 1
ATOM 617 O O . THR A 1 79 ? 2.016 -15.93 1.209 1 98.94 79 THR A O 1
ATOM 620 N N . VAL A 1 80 ? 0.036 -14.992 1.62 1 98.94 80 VAL A N 1
ATOM 621 C CA . VAL A 1 80 ? 0.593 -13.648 1.552 1 98.94 80 VAL A CA 1
ATOM 622 C C . VAL A 1 80 ? 0.835 -13.109 2.963 1 98.94 80 VAL A C 1
ATOM 624 O O . VAL A 1 80 ? -0.11 -12.75 3.668 1 98.94 80 VAL A O 1
ATOM 627 N N . GLY A 1 81 ? 2.064 -13 3.373 1 98.81 81 GLY A N 1
ATOM 628 C CA . GLY A 1 81 ? 2.441 -12.672 4.738 1 98.81 81 GLY A CA 1
ATOM 629 C C . GLY A 1 81 ? 1.991 -11.281 5.164 1 98.81 81 GLY A C 1
ATOM 630 O O . GLY A 1 81 ? 1.305 -10.594 4.41 1 98.81 81 GLY A O 1
ATOM 631 N N . HIS A 1 82 ? 2.342 -10.875 6.457 1 98.94 82 HIS A N 1
ATOM 632 C CA . HIS A 1 82 ? 1.927 -9.602 7.035 1 98.94 82 HIS A CA 1
ATOM 633 C C . HIS A 1 82 ? 2.602 -8.43 6.336 1 98.94 82 HIS A C 1
ATOM 635 O O . HIS A 1 82 ? 3.795 -8.484 6.027 1 98.94 82 HIS A O 1
ATOM 641 N N . ARG A 1 83 ? 1.78 -7.469 6.035 1 98.88 83 ARG A N 1
ATOM 642 C CA . ARG A 1 83 ? 2.314 -6.191 5.574 1 98.88 83 ARG A CA 1
ATOM 643 C C . ARG A 1 83 ? 3.018 -6.344 4.23 1 98.88 83 ARG A C 1
ATOM 645 O O . ARG A 1 83 ? 4.082 -5.762 4.008 1 98.88 83 ARG A O 1
ATOM 652 N N . VAL A 1 84 ? 2.518 -7.168 3.34 1 98.94 84 VAL A N 1
ATOM 653 C CA . VAL A 1 84 ? 3.012 -7.336 1.978 1 98.94 84 VAL A CA 1
ATOM 654 C C . VAL A 1 84 ? 2.344 -6.316 1.056 1 98.94 84 VAL A C 1
ATOM 656 O O . VAL A 1 84 ? 1.243 -5.84 1.341 1 98.94 84 VAL A O 1
ATOM 659 N N . ILE A 1 85 ? 3.039 -5.883 0.029 1 99 85 ILE A N 1
ATOM 660 C CA . ILE A 1 85 ? 2.441 -5.125 -1.064 1 99 85 ILE A CA 1
ATOM 661 C C . ILE A 1 85 ? 2.49 -5.949 -2.35 1 99 85 ILE A C 1
ATOM 663 O O . ILE A 1 85 ? 3.564 -6.379 -2.777 1 99 85 ILE A O 1
ATOM 667 N N . LEU A 1 86 ? 1.355 -6.242 -2.959 1 99 86 LEU A N 1
ATOM 668 C CA . LEU A 1 86 ? 1.23 -6.785 -4.305 1 99 86 LEU A CA 1
ATOM 669 C C . LEU A 1 86 ? 0.608 -5.766 -5.25 1 99 86 LEU A C 1
ATOM 671 O O . LEU A 1 86 ? -0.496 -5.273 -5.004 1 99 86 LEU A O 1
ATOM 675 N N . HIS A 1 87 ? 1.29 -5.41 -6.277 1 98.94 87 HIS A N 1
ATOM 676 C CA . HIS A 1 87 ? 0.825 -4.344 -7.16 1 98.94 87 HIS A CA 1
ATOM 677 C C . HIS A 1 87 ? 0.903 -4.77 -8.625 1 98.94 87 HIS A C 1
ATOM 679 O O . HIS A 1 87 ? 1.989 -4.801 -9.203 1 98.94 87 HIS A O 1
ATOM 685 N N . GLY A 1 88 ? -0.255 -5.043 -9.297 1 98.81 88 GLY A N 1
ATOM 686 C CA . GLY A 1 88 ? -0.312 -5.379 -10.711 1 98.81 88 GLY A CA 1
ATOM 687 C C . GLY A 1 88 ? 0.581 -6.551 -11.086 1 98.81 88 GLY A C 1
ATOM 688 O O . GLY A 1 88 ? 1.376 -6.457 -12.023 1 98.81 88 GLY A O 1
ATOM 689 N N . CYS A 1 89 ? 0.431 -7.66 -10.375 1 98.94 89 CYS A N 1
ATOM 690 C CA . CYS A 1 89 ? 1.338 -8.781 -10.578 1 98.94 89 CYS A CA 1
ATOM 691 C C . CYS A 1 89 ? 0.572 -10.102 -10.625 1 98.94 89 CYS A C 1
ATOM 693 O O . CYS A 1 89 ? -0.645 -10.125 -10.43 1 98.94 89 CYS A O 1
ATOM 695 N N . ARG A 1 90 ? 1.33 -11.195 -10.992 1 98.94 90 ARG A N 1
ATOM 696 C CA . ARG A 1 90 ? 0.783 -12.555 -11.023 1 98.94 90 ARG A CA 1
ATOM 697 C C . ARG A 1 90 ? 1.574 -13.484 -10.109 1 98.94 90 ARG A C 1
ATOM 699 O O . ARG A 1 90 ? 2.795 -13.602 -10.242 1 98.94 90 ARG A O 1
ATOM 706 N N . VAL A 1 91 ? 0.895 -14.086 -9.195 1 99 91 VAL A N 1
ATOM 707 C CA . VAL A 1 91 ? 1.477 -15.039 -8.25 1 99 91 VAL A CA 1
ATOM 708 C C . VAL A 1 91 ? 0.916 -16.438 -8.508 1 99 91 VAL A C 1
ATOM 710 O O . VAL A 1 91 ? -0.299 -16.641 -8.453 1 99 91 VAL A O 1
ATOM 713 N N . GLY A 1 92 ? 1.761 -17.391 -8.758 1 98.94 92 GLY A N 1
ATOM 714 C CA . GLY A 1 92 ? 1.338 -18.766 -9.023 1 98.94 92 GLY A CA 1
ATOM 715 C C . GLY A 1 92 ? 0.778 -19.453 -7.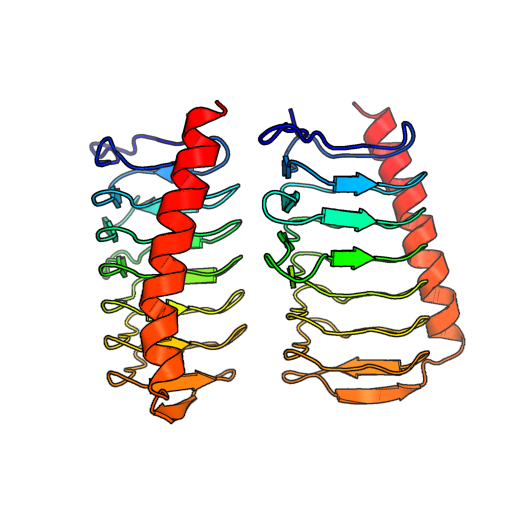797 1 98.94 92 GLY A C 1
ATOM 716 O O . GLY A 1 92 ? 0.613 -18.828 -6.742 1 98.94 92 GLY A O 1
ATOM 717 N N . HIS A 1 93 ? 0.437 -20.797 -8 1 98.94 93 HIS A N 1
ATOM 718 C CA . HIS A 1 93 ? -0.131 -21.594 -6.926 1 98.94 93 HIS A CA 1
ATOM 719 C C . HIS A 1 93 ? 0.935 -21.984 -5.902 1 98.94 93 HIS A C 1
ATOM 721 O O . HIS A 1 93 ? 2.107 -22.125 -6.25 1 98.94 93 HIS A O 1
ATOM 727 N N . ARG A 1 94 ? 0.53 -22.078 -4.637 1 98.88 94 ARG A N 1
ATOM 728 C CA . ARG A 1 94 ? 1.403 -22.578 -3.584 1 98.88 94 ARG A CA 1
ATOM 729 C C . ARG A 1 94 ? 2.656 -21.734 -3.453 1 98.88 94 ARG A C 1
ATOM 731 O O . ARG A 1 94 ? 3.775 -22.25 -3.469 1 98.88 94 ARG A O 1
ATOM 738 N N . VAL A 1 95 ? 2.473 -20.484 -3.395 1 99 95 VAL A N 1
ATOM 739 C CA . VAL A 1 95 ? 3.543 -19.516 -3.16 1 99 95 VAL A CA 1
ATOM 740 C C . VAL A 1 95 ? 3.4 -18.922 -1.765 1 99 95 VAL A C 1
ATOM 742 O O . VAL A 1 95 ? 2.287 -18.672 -1.299 1 99 95 VAL A O 1
ATOM 745 N N . LEU A 1 96 ? 4.496 -18.75 -1.07 1 98.94 96 LEU A N 1
ATOM 746 C CA . LEU A 1 96 ? 4.559 -17.969 0.158 1 98.94 96 LEU A CA 1
ATOM 747 C C . LEU A 1 96 ? 5.301 -16.656 -0.074 1 98.94 96 LEU A C 1
ATOM 749 O O . LEU A 1 96 ? 6.477 -16.656 -0.443 1 98.94 96 LEU A O 1
ATOM 753 N N . VAL A 1 97 ? 4.59 -15.609 0.041 1 99 97 VAL A N 1
ATOM 754 C CA . VAL A 1 97 ? 5.211 -14.289 -0.032 1 99 97 VAL A CA 1
ATOM 755 C C . VAL A 1 97 ? 5.562 -13.805 1.373 1 99 97 VAL A C 1
ATOM 757 O O . VAL A 1 97 ? 4.672 -13.516 2.178 1 99 97 VAL A O 1
ATOM 760 N N . GLY A 1 98 ? 6.781 -13.633 1.643 1 98.88 98 GLY A N 1
ATOM 761 C CA . GLY A 1 98 ? 7.258 -13.312 2.979 1 98.88 98 GLY A CA 1
ATOM 762 C C . GLY A 1 98 ? 6.836 -11.93 3.438 1 98.88 98 GLY A C 1
ATOM 763 O O . GLY A 1 98 ? 6.641 -11.023 2.619 1 98.88 98 GLY A O 1
ATOM 764 N N . MET A 1 99 ? 6.699 -11.828 4.805 1 98.88 99 MET A N 1
ATOM 765 C CA . MET A 1 99 ? 6.195 -10.594 5.402 1 98.88 99 MET A CA 1
ATOM 766 C C . MET A 1 99 ? 7.02 -9.391 4.957 1 98.88 99 MET A C 1
ATOM 768 O O . MET A 1 99 ? 8.242 -9.492 4.82 1 98.88 99 MET A O 1
ATOM 772 N N . GLY A 1 100 ? 6.305 -8.344 4.668 1 98.81 100 GLY A N 1
ATOM 773 C CA . GLY A 1 100 ? 6.953 -7.086 4.344 1 98.81 100 GLY A CA 1
ATOM 774 C C . GLY A 1 100 ? 7.469 -7.027 2.918 1 98.81 100 GLY A C 1
ATOM 775 O O . GLY A 1 100 ? 8.016 -6.008 2.49 1 98.81 100 GLY A O 1
ATOM 776 N N . ALA A 1 101 ? 7.34 -8.078 2.119 1 98.94 101 ALA A N 1
ATOM 777 C CA . ALA A 1 101 ? 7.82 -8.07 0.74 1 98.94 101 ALA A CA 1
ATOM 778 C C . ALA A 1 101 ? 7.031 -7.082 -0.112 1 98.94 101 ALA A C 1
ATOM 780 O O . ALA A 1 101 ? 5.887 -6.75 0.21 1 98.94 101 ALA A O 1
ATOM 781 N N . ILE A 1 102 ? 7.672 -6.57 -1.146 1 98.94 102 ILE A N 1
ATOM 782 C CA . ILE A 1 102 ? 7.059 -5.676 -2.125 1 98.94 102 ILE A CA 1
ATOM 783 C C . ILE A 1 102 ? 7.188 -6.277 -3.523 1 98.94 102 ILE A C 1
ATOM 785 O O . ILE A 1 102 ? 8.297 -6.465 -4.027 1 98.94 102 ILE A O 1
ATOM 789 N N . VAL A 1 103 ? 6.062 -6.594 -4.145 1 98.94 103 VAL A N 1
ATOM 790 C CA . VAL A 1 103 ? 6.008 -7.145 -5.496 1 98.94 103 VAL A CA 1
ATOM 791 C C . VAL A 1 103 ? 5.418 -6.109 -6.453 1 98.94 103 VAL A C 1
ATOM 793 O O . VAL A 1 103 ? 4.238 -5.77 -6.359 1 98.94 103 VAL A O 1
ATOM 796 N N . MET A 1 104 ? 6.219 -5.699 -7.453 1 98.81 104 MET A N 1
ATOM 797 C CA . MET A 1 104 ? 5.863 -4.535 -8.258 1 98.81 104 MET A CA 1
ATOM 798 C C . MET A 1 104 ? 5.172 -4.961 -9.547 1 98.81 104 MET A C 1
ATOM 800 O O . MET A 1 104 ? 4.902 -6.145 -9.758 1 98.81 104 MET A O 1
ATOM 804 N N . ASP A 1 105 ? 4.953 -4.004 -10.398 1 98.69 105 ASP A N 1
ATOM 805 C CA . ASP A 1 105 ? 4.133 -4.172 -11.594 1 98.69 105 ASP A CA 1
ATOM 806 C C . ASP A 1 105 ? 4.738 -5.211 -12.531 1 98.69 105 ASP A C 1
ATOM 808 O O . ASP A 1 105 ? 5.953 -5.246 -12.727 1 98.69 105 ASP A O 1
ATOM 812 N N . ASP A 1 106 ? 3.881 -6.051 -13.047 1 98.81 106 ASP A N 1
ATOM 813 C CA . ASP A 1 106 ? 4.203 -6.977 -14.133 1 98.81 106 ASP A CA 1
ATOM 814 C C . ASP A 1 106 ? 5.176 -8.055 -13.664 1 98.81 106 ASP A C 1
ATOM 816 O O . ASP A 1 106 ? 5.832 -8.703 -14.484 1 98.81 106 ASP A O 1
ATOM 820 N N . VAL A 1 107 ? 5.352 -8.156 -12.383 1 98.94 107 VAL A N 1
ATOM 821 C CA . VAL A 1 107 ? 6.094 -9.297 -11.844 1 98.94 107 VAL A CA 1
ATOM 822 C C . VAL A 1 107 ? 5.289 -10.578 -12.039 1 98.94 107 VAL A C 1
ATOM 824 O O . VAL A 1 107 ? 4.062 -10.578 -11.891 1 98.94 107 VAL A O 1
ATOM 827 N N . GLU A 1 108 ? 5.938 -11.617 -12.422 1 98.94 108 GLU A N 1
ATOM 828 C CA . GLU A 1 108 ? 5.367 -12.961 -12.523 1 98.94 108 GLU A CA 1
ATOM 829 C C . GLU A 1 108 ? 6.117 -13.945 -11.625 1 98.94 108 GLU A C 1
ATOM 831 O O . GLU A 1 108 ? 7.309 -14.18 -11.82 1 98.94 108 GLU A O 1
ATOM 836 N N . ILE A 1 109 ? 5.438 -14.523 -10.672 1 98.94 109 ILE A N 1
ATOM 837 C CA . ILE A 1 109 ? 6.023 -15.508 -9.773 1 98.94 109 ILE A CA 1
ATOM 838 C C . ILE A 1 109 ? 5.488 -16.891 -10.109 1 98.94 109 ILE A C 1
ATOM 840 O O . ILE A 1 109 ? 4.285 -17.141 -10.039 1 98.94 109 ILE A O 1
ATOM 844 N N . GLY A 1 110 ? 6.352 -17.797 -10.453 1 98.94 110 GLY A N 1
ATOM 845 C CA . GLY A 1 110 ? 5.957 -19.172 -10.719 1 98.94 110 GLY A CA 1
ATOM 846 C C . GLY A 1 110 ? 5.426 -19.891 -9.484 1 98.94 110 GLY A C 1
ATOM 847 O O . GLY A 1 110 ? 5.523 -19.375 -8.367 1 98.94 110 GLY A O 1
ATOM 848 N N . GLU A 1 111 ? 4.805 -21.078 -9.742 1 98.88 111 GLU A N 1
ATOM 849 C CA . GLU A 1 111 ? 4.25 -21.844 -8.633 1 98.88 111 GLU A CA 1
ATOM 850 C C . GLU A 1 111 ? 5.352 -22.406 -7.73 1 98.88 111 GLU A C 1
ATOM 852 O O . GLU A 1 111 ? 6.516 -22.469 -8.133 1 98.88 111 GLU A O 1
ATOM 857 N N . ASP A 1 112 ? 4.996 -22.688 -6.547 1 98.88 112 ASP A N 1
ATOM 858 C CA . ASP A 1 112 ? 5.879 -23.328 -5.586 1 98.88 112 ASP A CA 1
ATOM 859 C C . ASP A 1 112 ? 7.125 -22.484 -5.32 1 98.88 112 ASP A C 1
ATOM 861 O O . ASP A 1 112 ? 8.25 -22.984 -5.387 1 98.88 112 ASP A O 1
ATOM 865 N N . CYS A 1 113 ? 6.949 -21.234 -5.051 1 98.94 113 CYS A N 1
ATOM 866 C CA . CYS A 1 113 ? 8.047 -20.328 -4.723 1 98.94 113 CYS A CA 1
ATOM 867 C C . CYS A 1 113 ? 7.91 -19.797 -3.299 1 98.94 113 CYS A C 1
ATOM 869 O O . CYS A 1 113 ? 6.809 -19.75 -2.748 1 98.94 113 CYS A O 1
ATOM 871 N N . ILE A 1 114 ? 8.992 -19.469 -2.703 1 99 114 ILE A N 1
ATOM 872 C CA . ILE A 1 114 ? 9.055 -18.672 -1.482 1 99 114 ILE A CA 1
ATOM 873 C C . ILE A 1 114 ? 9.773 -17.359 -1.767 1 99 114 ILE A C 1
ATOM 875 O O . ILE A 1 114 ? 10.93 -17.344 -2.193 1 99 114 ILE A O 1
ATOM 879 N N . ILE A 1 115 ? 9.07 -16.328 -1.638 1 99 115 ILE A N 1
ATOM 880 C CA . ILE A 1 115 ? 9.664 -14.984 -1.626 1 99 115 ILE A CA 1
ATOM 881 C C . ILE A 1 115 ? 10.008 -14.586 -0.193 1 99 115 ILE A C 1
ATOM 883 O O . ILE A 1 115 ? 9.125 -14.453 0.653 1 99 115 ILE A O 1
ATOM 887 N N . GLY A 1 116 ? 11.273 -14.398 0.033 1 98.88 116 GLY A N 1
ATOM 888 C CA . GLY A 1 116 ? 11.719 -14.109 1.387 1 98.88 116 GLY A CA 1
ATOM 889 C C . GLY A 1 116 ? 11.156 -12.812 1.933 1 98.88 116 GLY A C 1
ATOM 890 O O . GLY A 1 116 ? 10.703 -11.953 1.17 1 98.88 116 GLY A O 1
ATOM 891 N N . ALA A 1 117 ? 11.18 -12.727 3.34 1 98.81 117 ALA A N 1
ATOM 892 C CA . ALA A 1 117 ? 10.703 -11.523 4.012 1 98.81 117 ALA A CA 1
ATOM 893 C C . ALA A 1 117 ? 11.477 -10.297 3.551 1 98.81 117 ALA A C 1
ATOM 895 O O . ALA A 1 117 ? 12.703 -10.352 3.389 1 98.81 117 ALA A O 1
ATOM 896 N N . GLY A 1 118 ? 10.703 -9.234 3.32 1 98.75 118 GLY A N 1
ATOM 897 C CA . GLY A 1 118 ? 11.328 -7.961 2.994 1 98.75 118 GLY A CA 1
ATOM 898 C C . GLY A 1 118 ? 11.852 -7.898 1.572 1 98.75 118 GLY A C 1
ATOM 899 O O . GLY A 1 118 ? 12.445 -6.898 1.168 1 98.75 118 GLY A O 1
ATOM 900 N N . THR A 1 119 ? 11.68 -8.953 0.807 1 98.88 119 THR A N 1
ATOM 901 C CA . THR A 1 119 ? 12.188 -9 -0.56 1 98.88 119 THR A CA 1
ATOM 902 C C . THR A 1 119 ? 11.477 -7.969 -1.436 1 98.88 119 THR A C 1
ATOM 904 O O . THR A 1 119 ? 10.266 -7.777 -1.319 1 98.88 119 THR A O 1
ATOM 907 N N . LEU A 1 120 ? 12.227 -7.305 -2.32 1 98.94 120 LEU A N 1
ATOM 908 C CA . LEU A 1 120 ? 11.672 -6.406 -3.328 1 98.94 120 LEU A CA 1
ATOM 909 C C . LEU A 1 120 ? 11.805 -7.008 -4.723 1 98.94 120 LEU A C 1
ATOM 911 O O . LEU A 1 120 ? 12.922 -7.227 -5.203 1 98.94 120 LEU A O 1
ATOM 915 N N . LEU A 1 121 ? 10.703 -7.293 -5.355 1 98.94 121 LEU A N 1
ATOM 916 C CA . LEU A 1 121 ? 10.711 -7.688 -6.758 1 98.94 121 LEU A CA 1
ATOM 917 C C . LEU A 1 121 ? 10.359 -6.504 -7.656 1 98.94 121 LEU A C 1
ATOM 919 O O . LEU A 1 121 ? 9.227 -6.031 -7.652 1 98.94 121 LEU A O 1
ATOM 923 N N . THR A 1 122 ? 11.305 -6.09 -8.461 1 98.62 122 THR A N 1
ATOM 924 C CA . THR A 1 122 ? 11.164 -4.906 -9.305 1 98.62 122 THR A CA 1
ATOM 925 C C . THR A 1 122 ? 10.266 -5.203 -10.5 1 98.62 122 THR A C 1
ATOM 927 O O . THR A 1 122 ? 10 -6.363 -10.812 1 98.62 122 THR A O 1
ATOM 930 N N . PRO A 1 123 ? 9.805 -4.133 -11.125 1 98.56 123 PRO A N 1
ATOM 931 C CA . PRO A 1 123 ? 8.828 -4.336 -12.203 1 98.56 123 PRO A CA 1
ATOM 932 C C . PRO A 1 123 ? 9.336 -5.289 -13.289 1 98.56 123 PRO A C 1
ATOM 934 O O . PRO A 1 123 ? 10.5 -5.211 -13.688 1 98.56 123 PRO A O 1
ATOM 937 N N . GLY A 1 124 ? 8.492 -6.176 -13.68 1 98.69 124 GLY A N 1
ATOM 938 C CA . GLY A 1 124 ? 8.773 -7.039 -14.82 1 98.69 124 GLY A CA 1
ATOM 939 C C . GLY A 1 124 ? 9.586 -8.258 -14.453 1 98.69 124 GLY A C 1
ATOM 940 O O . GLY A 1 124 ? 9.859 -9.109 -15.297 1 98.69 124 GLY A O 1
ATOM 941 N N . THR A 1 125 ? 9.992 -8.406 -13.203 1 98.81 125 THR A N 1
ATOM 942 C CA . THR A 1 125 ? 10.773 -9.562 -12.758 1 98.81 125 THR A CA 1
ATOM 943 C C . THR A 1 125 ? 10 -10.852 -12.977 1 98.81 125 THR A C 1
ATOM 945 O O . THR A 1 125 ? 8.797 -10.922 -12.703 1 98.81 125 THR A O 1
ATOM 948 N N . LYS A 1 126 ? 10.617 -11.844 -13.508 1 98.94 126 LYS A N 1
ATOM 949 C CA . LYS A 1 126 ? 10.031 -13.172 -13.688 1 98.94 126 LYS A CA 1
ATOM 950 C C . LYS A 1 126 ? 10.758 -14.211 -12.836 1 98.94 126 LYS A C 1
ATOM 952 O O . LYS A 1 126 ? 11.961 -14.422 -12.992 1 98.94 126 LYS A O 1
ATOM 957 N N . ILE A 1 127 ? 10.062 -14.844 -11.945 1 98.94 127 ILE A N 1
ATOM 958 C CA . ILE A 1 127 ? 10.617 -15.844 -11.039 1 98.94 127 ILE A CA 1
ATOM 959 C C . ILE A 1 127 ? 10.219 -17.25 -11.5 1 98.94 127 ILE A C 1
ATOM 961 O O . ILE A 1 127 ? 9.023 -17.562 -11.578 1 98.94 127 ILE A O 1
ATOM 965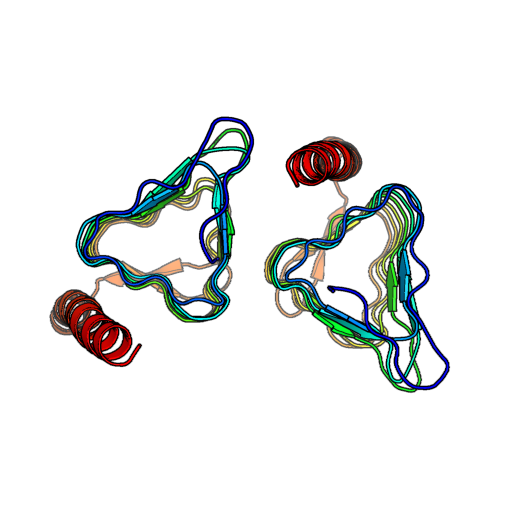 N N . PRO A 1 128 ? 11.133 -18.141 -11.812 1 98.88 128 PRO A N 1
ATOM 966 C CA . PRO A 1 128 ? 10.781 -19.5 -12.203 1 98.88 128 PRO A CA 1
ATOM 967 C C . PRO A 1 128 ? 10.141 -20.297 -11.07 1 98.88 128 PRO A C 1
ATOM 969 O O . PRO A 1 128 ? 10.422 -20.031 -9.898 1 98.88 128 PRO A O 1
ATOM 972 N N . PRO A 1 129 ? 9.305 -21.312 -11.477 1 98.88 129 PRO A N 1
ATOM 973 C CA . PRO A 1 129 ? 8.695 -22.156 -10.445 1 98.88 129 PRO A CA 1
ATOM 974 C C . PRO A 1 129 ? 9.719 -22.828 -9.547 1 98.88 129 PRO A C 1
ATOM 976 O O . PRO A 1 129 ? 10.828 -23.141 -9.992 1 98.88 129 PRO A O 1
ATOM 979 N N . GLY A 1 130 ? 9.406 -22.938 -8.32 1 98.88 130 GLY A N 1
ATOM 980 C CA . GLY A 1 130 ? 10.203 -23.719 -7.383 1 98.88 130 GLY A CA 1
ATOM 981 C C . GLY A 1 130 ? 11.367 -22.938 -6.801 1 98.88 130 GLY A C 1
ATOM 982 O O . GLY A 1 130 ? 12.336 -23.531 -6.324 1 98.88 130 GLY A O 1
ATOM 983 N N . SER A 1 131 ? 11.352 -21.625 -6.777 1 98.94 131 SER A N 1
ATOM 984 C CA . SER A 1 131 ? 12.508 -20.812 -6.426 1 98.94 131 SER A CA 1
ATOM 985 C C . SER A 1 131 ? 12.367 -20.234 -5.023 1 98.94 131 SER A C 1
ATOM 987 O O . SER A 1 131 ? 11.273 -19.859 -4.602 1 98.94 131 SER A O 1
ATOM 989 N N . LEU A 1 132 ? 13.422 -20.188 -4.305 1 98.94 132 LEU A N 1
ATOM 990 C CA . LEU A 1 132 ? 13.57 -19.281 -3.164 1 98.94 132 LEU A CA 1
ATOM 991 C C . LEU A 1 132 ? 14.195 -17.969 -3.594 1 98.94 132 LEU A C 1
ATOM 993 O O . LEU A 1 132 ? 15.305 -17.938 -4.133 1 98.94 132 LEU A O 1
ATOM 997 N N . VAL A 1 133 ? 13.508 -16.906 -3.34 1 98.94 133 VAL A N 1
ATOM 998 C CA . VAL A 1 133 ? 13.969 -15.586 -3.762 1 98.94 133 VAL A CA 1
ATOM 999 C C . VAL A 1 133 ? 14.18 -14.703 -2.539 1 98.94 133 VAL A C 1
ATOM 1001 O O . VAL A 1 133 ? 13.328 -14.641 -1.648 1 98.94 133 VAL A O 1
ATOM 1004 N N . VAL A 1 134 ? 15.312 -13.992 -2.451 1 98.81 134 VAL A N 1
ATOM 1005 C CA . VAL A 1 134 ? 15.586 -13.109 -1.324 1 98.81 134 VAL A CA 1
ATOM 1006 C C . VAL A 1 134 ? 16.312 -11.859 -1.812 1 98.81 134 VAL A C 1
ATOM 1008 O O . VAL A 1 134 ? 16.953 -11.883 -2.869 1 98.81 134 VAL A O 1
ATOM 1011 N N . GLY A 1 135 ? 16.047 -10.766 -1.069 1 98.38 135 GLY A N 1
ATOM 1012 C CA . GLY A 1 135 ? 16.875 -9.586 -1.306 1 98.38 135 GLY A CA 1
ATOM 1013 C C . GLY A 1 135 ? 16.094 -8.414 -1.868 1 98.38 135 GLY A C 1
ATOM 1014 O O . GLY A 1 135 ? 14.906 -8.539 -2.166 1 98.38 135 GLY A O 1
ATOM 1015 N N . SER A 1 136 ? 16.781 -7.219 -1.985 1 97.88 136 SER A N 1
ATOM 1016 C CA . SER A 1 136 ? 16.297 -5.965 -2.541 1 97.88 136 SER A CA 1
ATOM 1017 C C . SER A 1 136 ? 17.359 -5.289 -3.404 1 97.88 136 SER A C 1
ATOM 1019 O O . SER A 1 136 ? 18.234 -4.602 -2.887 1 97.88 136 SER A O 1
ATOM 1021 N N . PRO A 1 137 ? 17.312 -5.609 -4.629 1 97.44 137 PRO A N 1
ATOM 1022 C CA . PRO A 1 137 ? 16.281 -6.34 -5.371 1 97.44 137 PRO A CA 1
ATOM 1023 C C . PRO A 1 137 ? 16.391 -7.852 -5.176 1 97.44 137 PRO A C 1
ATOM 1025 O O . PRO A 1 137 ? 17.469 -8.375 -4.887 1 97.44 137 PRO A O 1
ATOM 1028 N N . GLY A 1 138 ? 15.25 -8.445 -5.258 1 98.5 138 GLY A N 1
ATOM 1029 C CA . GLY A 1 138 ? 15.156 -9.883 -5.062 1 98.5 138 GLY A CA 1
ATOM 1030 C C . GLY A 1 138 ? 15.875 -10.68 -6.129 1 98.5 138 GLY A C 1
ATOM 1031 O O . GLY A 1 138 ? 15.836 -10.328 -7.312 1 98.5 138 GLY A O 1
ATOM 1032 N N . LYS A 1 139 ? 16.531 -11.781 -5.734 1 98.5 139 LYS A N 1
ATOM 1033 C CA . LYS A 1 139 ? 17.188 -12.727 -6.633 1 98.5 139 LYS A CA 1
ATOM 1034 C C . LYS A 1 139 ? 16.906 -14.172 -6.23 1 98.5 139 LYS A C 1
ATOM 1036 O O . LYS A 1 139 ? 16.734 -14.461 -5.043 1 98.5 139 LYS A O 1
ATOM 1041 N N . VAL A 1 140 ? 16.875 -15.039 -7.289 1 98.81 140 VAL A N 1
ATOM 1042 C CA . VAL A 1 140 ? 16.75 -16.469 -7.027 1 98.81 140 VAL A CA 1
ATOM 1043 C C . VAL A 1 140 ? 17.984 -16.984 -6.316 1 98.81 140 VAL A C 1
ATOM 1045 O O . VAL A 1 140 ? 19.109 -16.859 -6.836 1 98.81 140 VAL A O 1
ATOM 1048 N N . LYS A 1 141 ? 17.844 -17.484 -5.168 1 98.75 141 LYS A N 1
ATOM 1049 C CA . LYS A 1 141 ? 18.969 -17.984 -4.379 1 98.75 141 LYS A CA 1
ATOM 1050 C C . LYS A 1 141 ? 19.219 -19.469 -4.668 1 98.75 141 LYS A C 1
ATOM 1052 O O . LYS A 1 141 ? 20.375 -19.875 -4.816 1 98.75 141 LYS A O 1
ATOM 1057 N N . ARG A 1 142 ? 18.172 -20.25 -4.684 1 98.56 142 ARG A N 1
ATOM 1058 C CA . ARG A 1 142 ? 18.219 -21.703 -4.867 1 98.56 142 ARG A CA 1
ATOM 1059 C C . ARG A 1 142 ? 16.812 -22.266 -5.066 1 98.56 142 ARG A C 1
ATOM 1061 O O . ARG A 1 142 ? 15.82 -21.562 -4.848 1 98.56 142 ARG A O 1
ATOM 1068 N N . PRO A 1 143 ? 16.734 -23.562 -5.531 1 98.69 143 PRO A N 1
ATOM 1069 C CA . PRO A 1 143 ? 15.43 -24.25 -5.52 1 98.69 143 PRO A CA 1
ATOM 1070 C C . PRO A 1 143 ? 14.93 -24.531 -4.105 1 98.69 143 PRO A C 1
ATOM 1072 O O . PRO A 1 143 ? 15.727 -24.609 -3.168 1 98.69 143 PRO A O 1
ATOM 1075 N N . LEU A 1 144 ? 13.664 -24.656 -4.023 1 98.81 144 LEU A N 1
ATOM 1076 C CA . LEU A 1 144 ? 13.102 -25.031 -2.729 1 98.81 144 LEU A CA 1
ATOM 1077 C C . LEU A 1 144 ? 13.469 -26.453 -2.359 1 98.81 144 LEU A C 1
ATOM 1079 O O . LEU A 1 144 ? 13.57 -27.328 -3.234 1 98.81 144 LEU A O 1
ATOM 1083 N N . THR A 1 145 ? 13.641 -26.656 -1.104 1 98.62 145 THR A N 1
ATOM 1084 C CA . THR A 1 145 ? 13.789 -28.016 -0.596 1 98.62 145 THR A CA 1
ATOM 1085 C C . THR A 1 145 ? 12.43 -28.719 -0.539 1 98.62 145 THR A C 1
ATOM 1087 O O . THR A 1 145 ? 11.383 -28.062 -0.582 1 98.62 145 THR A O 1
ATOM 1090 N N . PRO A 1 146 ? 12.461 -30.062 -0.494 1 98.25 146 PRO A N 1
ATOM 1091 C CA . PRO A 1 146 ? 11.195 -30.781 -0.347 1 98.25 146 PRO A CA 1
ATOM 1092 C C . PRO A 1 146 ? 10.406 -30.344 0.889 1 98.25 146 PRO A C 1
ATOM 1094 O O . PRO A 1 146 ? 9.18 -30.266 0.846 1 98.25 146 PRO A O 1
ATOM 1097 N N . GLU A 1 147 ? 11.078 -30.094 1.951 1 98.56 147 GLU A N 1
ATOM 1098 C CA . GLU A 1 147 ? 10.438 -29.656 3.184 1 98.56 147 GLU A CA 1
ATOM 1099 C C . GLU A 1 147 ? 9.766 -28.297 3.002 1 98.56 147 GLU A C 1
ATOM 1101 O O . GLU A 1 147 ? 8.656 -28.078 3.502 1 98.56 147 GLU A O 1
ATOM 1106 N N . GLU A 1 148 ? 10.398 -27.453 2.391 1 98.69 148 GLU A N 1
ATOM 1107 C CA . GLU A 1 148 ? 9.836 -26.125 2.113 1 98.69 148 GLU A CA 1
ATOM 1108 C C . GLU A 1 148 ? 8.602 -26.234 1.223 1 98.69 148 GLU A C 1
ATOM 1110 O O . GLU A 1 148 ? 7.617 -25.516 1.426 1 98.69 148 GLU A O 1
ATOM 1115 N N . ARG A 1 149 ? 8.641 -27.047 0.299 1 98.44 149 ARG A N 1
ATOM 1116 C CA . ARG A 1 149 ? 7.496 -27.25 -0.586 1 98.44 149 ARG A CA 1
ATOM 1117 C C . ARG A 1 149 ? 6.289 -27.766 0.188 1 98.44 149 ARG A C 1
ATOM 1119 O O . ARG A 1 149 ? 5.164 -27.297 -0.019 1 98.44 149 ARG A O 1
ATOM 1126 N N . THR A 1 150 ? 6.566 -28.719 1.002 1 98.5 150 THR A N 1
ATOM 1127 C CA . THR A 1 150 ? 5.504 -29.25 1.85 1 98.5 150 THR A CA 1
ATOM 1128 C C . THR A 1 150 ? 4.93 -28.156 2.746 1 98.5 150 THR A C 1
ATOM 1130 O O . THR A 1 150 ? 3.719 -28.094 2.953 1 98.5 150 THR A O 1
ATOM 1133 N N . PHE A 1 151 ? 5.789 -27.312 3.299 1 98.69 151 PHE A N 1
ATOM 1134 C CA . PHE A 1 151 ? 5.402 -26.234 4.203 1 98.69 151 PHE A CA 1
ATOM 1135 C C . PHE A 1 151 ? 4.441 -25.266 3.518 1 98.69 151 PHE A C 1
ATOM 1137 O O . PHE A 1 151 ? 3.557 -24.703 4.164 1 98.69 151 PHE A O 1
ATOM 1144 N N . LEU A 1 152 ? 4.57 -25.078 2.248 1 98.81 152 LEU A N 1
ATOM 1145 C CA . LEU A 1 152 ? 3.686 -24.188 1.511 1 98.81 152 LEU A CA 1
ATOM 1146 C C . LEU A 1 152 ? 2.229 -24.609 1.67 1 98.81 152 LEU A C 1
ATOM 1148 O O . LEU A 1 152 ? 1.365 -23.781 1.959 1 98.81 152 LEU A O 1
ATOM 1152 N N . LEU A 1 153 ? 1.965 -25.828 1.501 1 98.62 153 LEU A N 1
ATOM 1153 C CA . LEU A 1 153 ? 0.605 -26.344 1.626 1 98.62 153 LEU A CA 1
ATOM 1154 C C . LEU A 1 153 ? 0.138 -26.297 3.076 1 98.62 153 LEU A C 1
ATOM 1156 O O . LEU A 1 153 ? -1.025 -25.984 3.35 1 98.62 153 LEU A O 1
ATOM 1160 N N . GLU A 1 154 ? 1.037 -26.625 3.973 1 98.56 154 GLU A N 1
ATOM 1161 C CA . GLU A 1 154 ? 0.701 -26.609 5.395 1 98.56 154 GLU A CA 1
ATOM 1162 C C . GLU A 1 154 ? 0.312 -25.203 5.859 1 98.56 154 GLU A C 1
ATOM 1164 O O . GLU A 1 154 ? -0.631 -25.047 6.637 1 98.56 154 GLU A O 1
ATOM 1169 N N . SER A 1 155 ? 1.077 -24.25 5.43 1 98.44 155 SER A N 1
ATOM 1170 C CA . SER A 1 155 ? 0.782 -22.859 5.789 1 98.44 155 SER A CA 1
ATOM 1171 C C . SER A 1 155 ? -0.609 -22.453 5.312 1 98.44 155 SER A C 1
ATOM 1173 O O . SER A 1 155 ? -1.391 -21.891 6.082 1 98.44 155 SER A O 1
ATOM 1175 N N . ALA A 1 156 ? -0.937 -22.734 4.113 1 98.69 156 ALA A N 1
ATOM 1176 C CA . ALA A 1 156 ? -2.248 -22.406 3.561 1 98.69 156 ALA A CA 1
ATOM 1177 C C . ALA A 1 156 ? -3.361 -23.109 4.328 1 98.69 156 ALA A C 1
ATOM 1179 O O . ALA A 1 156 ? -4.371 -22.5 4.68 1 98.69 156 ALA A O 1
ATOM 1180 N N . ARG A 1 157 ? -3.115 -24.375 4.562 1 98.56 157 ARG A N 1
ATOM 1181 C CA . ARG A 1 157 ? -4.109 -25.156 5.293 1 98.56 157 ARG A CA 1
ATOM 1182 C C . ARG A 1 157 ? -4.332 -24.594 6.691 1 98.56 157 ARG A C 1
ATOM 1184 O O . ARG A 1 157 ? -5.469 -24.5 7.16 1 98.56 157 ARG A O 1
ATOM 1191 N N . HIS A 1 158 ? -3.271 -24.266 7.348 1 98.62 158 HIS A N 1
ATOM 1192 C CA . HIS A 1 158 ? -3.346 -23.703 8.695 1 98.62 158 HIS A CA 1
ATOM 1193 C C . HIS A 1 158 ? -4.211 -22.453 8.719 1 98.62 158 HIS A C 1
ATOM 1195 O O . HIS A 1 158 ? -5.004 -22.266 9.648 1 98.62 158 HIS A O 1
ATOM 1201 N N . TYR A 1 159 ? -4.102 -21.609 7.738 1 98.62 159 TYR A N 1
ATOM 1202 C CA . TYR A 1 159 ? -4.84 -20.359 7.738 1 98.62 159 TYR A CA 1
ATOM 1203 C C . TYR A 1 159 ? -6.301 -20.578 7.371 1 98.62 159 TYR A C 1
ATOM 1205 O O . TYR A 1 159 ? -7.168 -19.781 7.73 1 98.62 159 TYR A O 1
ATOM 1213 N N . VAL A 1 160 ? -6.629 -21.625 6.645 1 98.81 160 VAL A N 1
ATOM 1214 C CA . VAL A 1 160 ? -8.031 -22 6.449 1 98.81 160 VAL A CA 1
ATOM 1215 C C . VAL A 1 160 ? -8.656 -22.344 7.797 1 98.81 160 VAL A C 1
ATOM 1217 O O . VAL A 1 160 ? -9.758 -21.891 8.109 1 98.81 160 VAL A O 1
ATOM 1220 N N . GLU A 1 161 ? -7.906 -23.078 8.555 1 98.56 161 GLU A N 1
ATOM 1221 C CA . GLU A 1 161 ? -8.391 -23.484 9.875 1 98.56 161 GLU A CA 1
ATOM 1222 C C . GLU A 1 161 ? -8.539 -22.281 10.797 1 98.56 161 GLU A C 1
ATOM 1224 O O . GLU A 1 161 ? -9.578 -22.109 11.445 1 98.56 161 GLU A O 1
ATOM 1229 N N . THR A 1 162 ? -7.52 -21.453 10.922 1 98.56 162 THR A N 1
ATOM 1230 C CA . THR A 1 162 ? -7.527 -20.281 11.773 1 98.56 162 THR A CA 1
ATOM 1231 C C . THR A 1 162 ? -8.664 -19.328 11.383 1 98.56 162 THR A C 1
ATOM 1233 O O . THR A 1 162 ? -9.344 -18.781 12.25 1 98.56 162 THR A O 1
ATOM 1236 N N . ALA A 1 163 ? -8.867 -19.172 10.094 1 98.5 163 ALA A N 1
ATOM 1237 C CA . ALA A 1 163 ? -9.961 -18.344 9.594 1 98.5 163 ALA A CA 1
ATOM 1238 C C . ALA A 1 163 ? -11.312 -18.891 10.039 1 98.5 163 ALA A C 1
ATOM 1240 O O . ALA A 1 163 ? -12.203 -18.125 10.414 1 98.5 163 ALA A O 1
ATOM 1241 N N . GLY A 1 164 ? -11.43 -20.172 9.914 1 97.88 164 GLY A N 1
ATOM 1242 C CA . GLY A 1 164 ? -12.656 -20.797 10.383 1 97.88 164 GLY A CA 1
ATOM 1243 C C . GLY A 1 164 ? -12.945 -20.516 11.844 1 97.88 164 GLY A C 1
ATOM 1244 O O . GLY A 1 164 ? -14.094 -20.266 12.219 1 97.88 164 GLY A O 1
ATOM 1245 N N . GLU A 1 165 ? -11.914 -20.484 12.648 1 97.81 165 GLU A N 1
ATOM 1246 C CA . GLU A 1 165 ? -12.055 -20.219 14.07 1 97.81 165 GLU A CA 1
ATOM 1247 C C . GLU A 1 165 ? -12.453 -18.766 14.312 1 97.81 165 GLU A C 1
ATOM 1249 O O . GLU A 1 165 ? -13.266 -18.469 15.188 1 97.81 165 GLU A O 1
ATOM 1254 N N . HIS A 1 166 ? -11.906 -17.891 13.594 1 97.25 166 HIS A N 1
ATOM 1255 C CA . HIS A 1 166 ? -12.273 -16.469 13.688 1 97.25 166 HIS A CA 1
ATOM 1256 C C . HIS A 1 166 ? -13.727 -16.25 13.281 1 97.25 166 HIS A C 1
ATOM 1258 O O . HIS A 1 166 ? -14.445 -15.492 13.93 1 97.25 166 HIS A O 1
ATOM 1264 N N . ARG A 1 167 ? -14.109 -16.922 12.258 1 94.06 167 ARG A N 1
ATOM 1265 C CA . ARG A 1 167 ? -15.484 -16.812 11.781 1 94.06 167 ARG A CA 1
ATOM 1266 C C . ARG A 1 167 ? -16.469 -17.281 12.844 1 94.06 167 ARG A C 1
ATOM 1268 O O . ARG A 1 167 ? -17.531 -16.672 13.047 1 94.06 167 ARG A O 1
ATOM 1275 N N . ALA A 1 168 ? -16.109 -18.328 13.469 1 92.81 168 ALA A N 1
ATOM 1276 C CA . ALA A 1 168 ? -17 -18.938 14.461 1 92.81 168 ALA A CA 1
ATOM 1277 C C . ALA A 1 168 ? -17.078 -18.094 15.719 1 92.81 168 ALA A C 1
ATOM 1279 O O . ALA A 1 168 ? -18.031 -18.219 16.5 1 92.81 168 ALA A O 1
ATOM 1280 N N . SER A 1 169 ? -16.203 -17.234 15.836 1 91.5 169 SER A N 1
ATOM 1281 C CA . SER A 1 169 ? -16.125 -16.438 17.062 1 91.5 169 SER A CA 1
ATOM 1282 C C . SER A 1 169 ? -16.844 -15.094 16.891 1 91.5 169 SER A C 1
ATOM 1284 O O . SER A 1 169 ? -16.953 -14.312 17.844 1 91.5 169 SER A O 1
ATOM 1286 N N . ARG A 1 170 ? -17.469 -14.789 15.812 1 80.62 170 ARG A N 1
ATOM 1287 C CA . ARG A 1 170 ? -18.156 -13.531 15.547 1 80.62 170 ARG A CA 1
ATOM 1288 C C . ARG A 1 170 ? -19.641 -13.656 15.844 1 80.62 170 ARG A C 1
ATOM 1290 O O . ARG A 1 170 ? -20.234 -14.727 15.703 1 80.62 170 ARG A O 1
ATOM 1297 N N . MET B 1 1 ? -15.828 9.062 12.102 1 80.06 1 MET B N 1
ATOM 1298 C CA . MET B 1 1 ? -15.359 10.102 11.195 1 80.06 1 MET B CA 1
ATOM 1299 C C . MET B 1 1 ? -13.836 10.086 11.086 1 80.06 1 MET B C 1
ATOM 1301 O O . MET B 1 1 ? -13.141 9.914 12.094 1 80.06 1 MET B O 1
ATOM 1305 N N . ALA B 1 2 ? -13.312 10.188 9.953 1 93.69 2 ALA B N 1
ATOM 1306 C CA . ALA B 1 2 ? -11.875 10.07 9.703 1 93.69 2 ALA B CA 1
ATOM 1307 C C . ALA B 1 2 ? -11.117 11.219 10.359 1 93.69 2 ALA B C 1
ATOM 1309 O O . ALA B 1 2 ? -9.906 11.109 10.602 1 93.69 2 ALA B O 1
ATOM 1310 N N . LEU B 1 3 ? -11.844 12.281 10.734 1 97.12 3 LEU B N 1
ATOM 1311 C CA . LEU B 1 3 ? -11.203 13.461 11.312 1 97.12 3 LEU B CA 1
ATOM 1312 C C . LEU B 1 3 ? -11.391 13.492 12.82 1 97.12 3 LEU B C 1
ATOM 1314 O O . LEU B 1 3 ? -12.5 13.297 13.32 1 97.12 3 LEU B O 1
ATOM 1318 N N . ARG B 1 4 ? -10.32 13.781 13.547 1 97.62 4 ARG B N 1
ATOM 1319 C CA . ARG B 1 4 ? -10.375 13.789 15 1 97.62 4 ARG B CA 1
ATOM 1320 C C . ARG B 1 4 ? -9.656 15 15.57 1 97.62 4 ARG B C 1
ATOM 1322 O O . ARG B 1 4 ? -8.523 15.305 15.172 1 97.62 4 ARG B O 1
ATOM 1329 N N . ARG B 1 5 ? -10.367 15.594 16.469 1 97.38 5 ARG B N 1
ATOM 1330 C CA . ARG B 1 5 ? -9.75 16.672 17.234 1 97.38 5 ARG B CA 1
ATOM 1331 C C . ARG B 1 5 ? -8.781 16.125 18.281 1 97.38 5 ARG B C 1
ATOM 1333 O O . ARG B 1 5 ? -9 15.047 18.812 1 97.38 5 ARG B O 1
ATOM 1340 N N . PHE B 1 6 ? -7.703 16.859 18.484 1 98 6 PHE B N 1
ATOM 1341 C CA . PHE B 1 6 ? -6.777 16.562 19.578 1 98 6 PHE B CA 1
ATOM 1342 C C . PHE B 1 6 ? -6.336 17.844 20.266 1 98 6 PHE B C 1
ATOM 1344 O O . PHE B 1 6 ? -5.809 18.766 19.625 1 98 6 PHE B O 1
ATOM 1351 N N . ARG B 1 7 ? -6.609 17.906 21.594 1 96.56 7 ARG B N 1
ATOM 1352 C CA . ARG B 1 7 ? -6.438 19.141 22.344 1 96.56 7 ARG B CA 1
ATOM 1353 C C . ARG B 1 7 ? -7.16 20.297 21.641 1 96.56 7 ARG B C 1
ATOM 1355 O O . ARG B 1 7 ? -8.375 20.234 21.422 1 96.56 7 ARG B O 1
ATOM 1362 N N . GLU B 1 8 ? -6.547 21.375 21.344 1 96.69 8 GLU B N 1
ATOM 1363 C CA . GLU B 1 8 ? -7.223 22.531 20.766 1 96.69 8 GLU B CA 1
ATOM 1364 C C . GLU B 1 8 ? -7.066 22.562 19.234 1 96.69 8 GLU B C 1
ATOM 1366 O O . GLU B 1 8 ? -7.367 23.562 18.594 1 96.69 8 GLU B O 1
ATOM 1371 N N . GLN B 1 9 ? -6.613 21.469 18.781 1 96.44 9 GLN B N 1
ATOM 1372 C CA . GLN B 1 9 ? -6.344 21.453 17.344 1 96.44 9 GLN B CA 1
ATOM 1373 C C . GLN B 1 9 ? -7.285 20.516 16.609 1 96.44 9 GLN B C 1
ATOM 1375 O O . GLN B 1 9 ? -7.574 19.406 17.094 1 96.44 9 GLN B O 1
ATOM 1380 N N . SER B 1 10 ? -7.723 20.984 15.445 1 97.88 10 SER B N 1
ATOM 1381 C CA . SER B 1 10 ? -8.539 20.188 14.547 1 97.88 10 SER B CA 1
ATOM 1382 C C . SER B 1 10 ? -8.016 20.25 13.117 1 97.88 10 SER B C 1
ATOM 1384 O O . SER B 1 10 ? -7.539 21.297 12.664 1 97.88 10 SER B O 1
ATOM 1386 N N . PRO B 1 11 ? -8.109 19.125 12.43 1 98.75 11 PRO B N 1
ATOM 1387 C CA . PRO B 1 11 ? -7.672 19.156 11.031 1 98.75 11 PRO B CA 1
ATOM 1388 C C . PRO B 1 11 ? -8.375 20.234 10.211 1 98.75 11 PRO B C 1
ATOM 1390 O O . PRO B 1 11 ? -9.57 20.484 10.398 1 98.75 11 PRO B O 1
ATOM 1393 N N . ARG B 1 12 ? -7.617 20.906 9.43 1 98.81 12 ARG B N 1
ATOM 1394 C CA . ARG B 1 12 ? -8.109 21.906 8.477 1 98.81 12 ARG B CA 1
ATOM 1395 C C . ARG B 1 12 ? -8.031 21.375 7.051 1 98.81 12 ARG B C 1
ATOM 1397 O O . ARG B 1 12 ? -6.945 21.297 6.469 1 98.81 12 ARG B O 1
ATOM 1404 N N . ILE B 1 13 ? -9.141 21.109 6.469 1 98.56 13 ILE B N 1
ATOM 1405 C CA . IL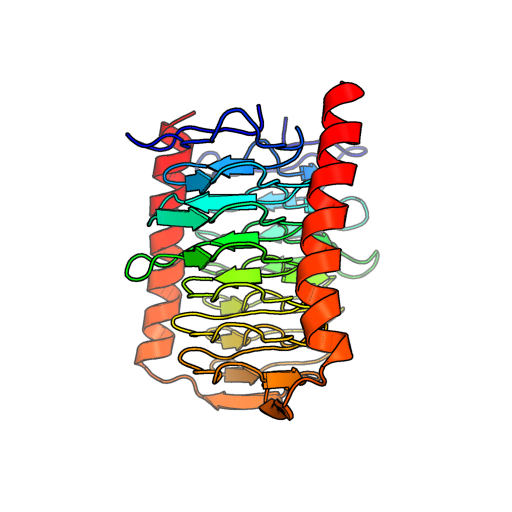E B 1 13 ? -9.211 20.359 5.219 1 98.56 13 ILE B CA 1
ATOM 1406 C C . ILE B 1 13 ? -9.945 21.188 4.164 1 98.56 13 ILE B C 1
ATOM 1408 O O . ILE B 1 13 ? -11.078 21.625 4.379 1 98.56 13 ILE B O 1
ATOM 1412 N N . HIS B 1 14 ? -9.203 21.484 3.049 1 98.75 14 HIS B N 1
ATOM 1413 C CA . HIS B 1 14 ? -9.914 22.125 1.951 1 98.75 14 HIS B CA 1
ATOM 1414 C C . HIS B 1 14 ? -11.148 21.312 1.551 1 98.75 14 HIS B C 1
ATOM 1416 O O . HIS B 1 14 ? -11.094 20.094 1.49 1 98.75 14 HIS B O 1
ATOM 1422 N N . PRO B 1 15 ? -12.234 21.922 1.169 1 97.94 15 PRO B N 1
ATOM 1423 C CA . PRO B 1 15 ? -13.508 21.234 0.941 1 97.94 15 PRO B CA 1
ATOM 1424 C C . PRO B 1 15 ? -13.445 20.266 -0.234 1 97.94 15 PRO B C 1
ATOM 1426 O O . PRO B 1 15 ? -14.258 19.344 -0.318 1 97.94 15 PRO B O 1
ATOM 1429 N N . SER B 1 16 ? -12.484 20.391 -1.113 1 98.38 16 SER B N 1
ATOM 1430 C CA . SER B 1 16 ? -12.422 19.547 -2.301 1 98.38 16 SER B CA 1
ATOM 1431 C C . SER B 1 16 ? -11.672 18.25 -2.016 1 98.38 16 SER B C 1
ATOM 1433 O O . SER B 1 16 ? -11.555 17.391 -2.887 1 98.38 16 SER B O 1
ATOM 1435 N N . CYS B 1 17 ? -11.18 18.062 -0.823 1 98.62 17 CYS B N 1
ATOM 1436 C CA . CYS B 1 17 ? -10.344 16.906 -0.508 1 98.62 17 CYS B CA 1
ATOM 1437 C C . CYS B 1 17 ? -11.188 15.648 -0.364 1 98.62 17 CYS B C 1
ATOM 1439 O O . CYS B 1 17 ? -12.359 15.719 0.011 1 98.62 17 CYS B O 1
ATOM 1441 N N . PHE B 1 18 ? -10.547 14.555 -0.775 1 98.62 18 PHE B N 1
ATOM 1442 C CA . PHE B 1 18 ? -11.094 13.242 -0.469 1 98.62 18 PHE B CA 1
ATOM 1443 C C . PHE B 1 18 ? -10.375 12.617 0.72 1 98.62 18 PHE B C 1
ATOM 1445 O O . PHE B 1 18 ? -9.164 12.398 0.674 1 98.62 18 PHE B O 1
ATOM 1452 N N . ILE B 1 19 ? -11.109 12.336 1.787 1 98.5 19 ILE B N 1
ATOM 1453 C CA . ILE B 1 19 ? -10.609 11.594 2.939 1 98.5 19 ILE B CA 1
ATOM 1454 C C . ILE B 1 19 ? -11.438 10.328 3.143 1 98.5 19 ILE B C 1
ATOM 1456 O O . ILE B 1 19 ? -12.617 10.398 3.504 1 98.5 19 ILE B O 1
ATOM 1460 N N . GLU B 1 20 ? -10.758 9.258 2.91 1 97.88 20 GLU B N 1
ATOM 1461 C CA . GLU B 1 20 ? -11.477 7.996 3.043 1 97.88 20 GLU B CA 1
ATOM 1462 C C . GLU B 1 20 ? -11.906 7.754 4.488 1 97.88 20 GLU B C 1
ATOM 1464 O O . GLU B 1 20 ? -11.18 8.109 5.422 1 97.88 20 GLU B O 1
ATOM 1469 N N . GLU B 1 21 ? -13.008 7.113 4.766 1 96.62 21 GLU B N 1
ATOM 1470 C CA . GLU B 1 21 ? -13.633 6.98 6.078 1 96.62 21 GLU B CA 1
ATOM 1471 C C . GLU B 1 21 ? -12.75 6.18 7.031 1 96.62 21 GLU B C 1
ATOM 1473 O O . GLU B 1 21 ? -12.758 6.414 8.242 1 96.62 21 GLU B O 1
ATOM 1478 N N . SER B 1 22 ? -12 5.246 6.465 1 97.25 22 SER B N 1
ATOM 1479 C CA . SER B 1 22 ? -11.18 4.387 7.312 1 97.25 22 SER B CA 1
ATOM 1480 C C . SER B 1 22 ? -9.883 5.082 7.703 1 97.25 22 SER B C 1
ATOM 1482 O O . SER B 1 22 ? -9.141 4.586 8.555 1 97.25 22 SER B O 1
ATOM 1484 N N . ALA B 1 23 ? -9.547 6.184 7.094 1 98.38 23 ALA B N 1
ATOM 1485 C CA . ALA B 1 23 ? -8.336 6.93 7.441 1 98.38 23 ALA B CA 1
ATOM 1486 C C . ALA B 1 23 ? -8.477 7.59 8.812 1 98.38 23 ALA B C 1
ATOM 1488 O O . ALA B 1 23 ? -9.578 7.664 9.367 1 98.38 23 ALA B O 1
ATOM 1489 N N . GLN B 1 24 ? -7.34 7.941 9.391 1 98.69 24 GLN B N 1
ATOM 1490 C CA . GLN B 1 24 ? -7.281 8.688 10.641 1 98.69 24 GLN B CA 1
ATOM 1491 C C . GLN B 1 24 ? -6.449 9.961 10.484 1 98.69 24 GLN B C 1
ATOM 1493 O O . GLN B 1 24 ? -5.234 9.891 10.289 1 98.69 24 GLN B O 1
ATOM 1498 N N . VAL B 1 25 ? -7.125 11.086 10.516 1 98.88 25 VAL B N 1
ATOM 1499 C CA . VAL B 1 25 ? -6.488 12.391 10.43 1 98.88 25 VAL B CA 1
ATOM 1500 C C . VAL B 1 25 ? -6.719 13.164 11.727 1 98.88 25 VAL B C 1
ATOM 1502 O O . VAL B 1 25 ? -7.848 13.555 12.031 1 98.88 25 VAL B O 1
ATOM 1505 N N . ILE B 1 26 ? -5.652 13.312 12.477 1 98.81 26 ILE B N 1
ATOM 1506 C CA . ILE B 1 26 ? -5.805 13.703 13.875 1 98.81 26 ILE B CA 1
ATOM 1507 C C . ILE B 1 26 ? -5.02 14.984 14.141 1 98.81 26 ILE B C 1
ATOM 1509 O O . ILE B 1 26 ? -3.824 15.062 13.844 1 98.81 26 ILE B O 1
ATOM 1513 N N . GLY B 1 27 ? -5.68 15.953 14.742 1 98.56 27 GLY B N 1
ATOM 1514 C CA . GLY B 1 27 ? -4.977 17.094 15.328 1 98.56 27 GLY B CA 1
ATOM 1515 C C . GLY B 1 27 ? -4.574 18.125 14.297 1 98.56 27 GLY B C 1
ATOM 1516 O O . GLY B 1 27 ? -5.402 18.578 13.5 1 98.56 27 GLY B O 1
ATOM 1517 N N . ASP B 1 28 ? -3.293 18.609 14.336 1 98.81 28 ASP B N 1
ATOM 1518 C CA . ASP B 1 28 ? -2.809 19.734 13.547 1 98.81 28 ASP B CA 1
ATOM 1519 C C . ASP B 1 28 ? -2.365 19.266 12.156 1 98.81 28 ASP B C 1
ATOM 1521 O O . ASP B 1 28 ? -1.167 19.188 11.875 1 98.81 28 ASP B O 1
ATOM 1525 N N . VAL B 1 29 ? -3.35 19.031 11.32 1 98.94 29 VAL B N 1
ATOM 1526 C CA . VAL B 1 29 ? -3.137 18.578 9.945 1 98.94 29 VAL B CA 1
ATOM 1527 C C . VAL B 1 29 ? -3.836 19.547 8.977 1 98.94 29 VAL B C 1
ATOM 1529 O O . VAL B 1 29 ? -5.004 19.875 9.172 1 98.94 29 VAL B O 1
ATOM 1532 N N . GLU B 1 30 ? -3.111 19.984 8.031 1 98.94 30 GLU B N 1
ATOM 1533 C CA . GLU B 1 30 ? -3.676 20.797 6.965 1 98.94 30 GLU B CA 1
ATOM 1534 C C . GLU B 1 30 ? -3.568 20.109 5.613 1 98.94 30 GLU B C 1
ATOM 1536 O O . GLU B 1 30 ? -2.516 19.562 5.27 1 98.94 30 GLU B O 1
ATOM 1541 N N . LEU B 1 31 ? -4.633 20.094 4.852 1 98.81 31 LEU B N 1
ATOM 1542 C CA . LEU B 1 31 ? -4.672 19.531 3.506 1 98.81 31 LEU B CA 1
ATOM 1543 C C . LEU B 1 31 ? -5.145 20.562 2.494 1 98.81 31 LEU B C 1
ATOM 1545 O O . LEU B 1 31 ? -6.211 21.156 2.66 1 98.81 31 LEU B O 1
ATOM 1549 N N . GLY B 1 32 ? -4.332 20.719 1.447 1 98.94 32 GLY B N 1
ATOM 1550 C CA . GLY B 1 32 ? -4.656 21.688 0.413 1 98.94 32 GLY B CA 1
ATOM 1551 C C . GLY B 1 32 ? -5.648 21.172 -0.61 1 98.94 32 GLY B C 1
ATOM 1552 O O . GLY B 1 32 ? -6.016 20 -0.579 1 98.94 32 GLY B O 1
ATOM 1553 N N . LYS B 1 33 ? -5.988 22.031 -1.572 1 98.88 33 LYS B N 1
ATOM 1554 C CA . LYS B 1 33 ? -7.023 21.797 -2.574 1 98.88 33 LYS B CA 1
ATOM 1555 C C . LYS B 1 33 ? -6.773 20.5 -3.334 1 98.88 33 LYS B C 1
ATOM 1557 O O . LYS B 1 33 ? -5.656 20.234 -3.781 1 98.88 33 LYS B O 1
ATOM 1562 N N . ASP B 1 34 ? -7.754 19.609 -3.465 1 98.88 34 ASP B N 1
ATOM 1563 C CA . ASP B 1 34 ? -7.816 18.422 -4.309 1 98.88 34 ASP B CA 1
ATOM 1564 C C . ASP B 1 34 ? -6.859 17.344 -3.811 1 98.88 34 ASP B C 1
ATOM 1566 O O . ASP B 1 34 ? -6.543 16.391 -4.539 1 98.88 34 ASP B O 1
ATOM 1570 N N . SER B 1 35 ? -6.383 17.5 -2.59 1 98.94 35 SER B N 1
ATOM 1571 C CA . SER B 1 35 ? -5.566 16.453 -1.993 1 98.94 35 SER B CA 1
ATOM 1572 C C . SER B 1 35 ? -6.434 15.336 -1.409 1 98.94 35 SER B C 1
ATOM 1574 O O . SER B 1 35 ? -7.652 15.492 -1.288 1 98.94 35 SER B O 1
ATOM 1576 N N . SER B 1 36 ? -5.809 14.203 -1.166 1 98.94 36 SER B N 1
ATOM 1577 C CA . SER B 1 36 ? -6.613 13.062 -0.748 1 98.94 36 SER B CA 1
ATOM 1578 C C . SER B 1 36 ? -5.848 12.172 0.221 1 98.94 36 SER B C 1
ATOM 1580 O O . SER B 1 36 ? -4.617 12.094 0.164 1 98.94 36 SER B O 1
ATOM 1582 N N . VAL B 1 37 ? -6.547 11.508 1.171 1 98.94 37 VAL B N 1
ATOM 1583 C CA . VAL B 1 37 ? -6.051 10.516 2.121 1 98.94 37 VAL B CA 1
ATOM 1584 C C . VAL B 1 37 ? -6.855 9.227 1.99 1 98.94 37 VAL B C 1
ATOM 1586 O O . VAL B 1 37 ? -8.078 9.234 2.131 1 98.94 37 VAL B O 1
ATOM 1589 N N . TRP B 1 38 ? -6.137 8.141 1.796 1 98.75 38 TRP B N 1
ATOM 1590 C CA . TRP B 1 38 ? -6.789 6.934 1.313 1 98.75 38 TRP B CA 1
ATOM 1591 C C . TRP B 1 38 ? -6.914 5.898 2.43 1 98.75 38 TRP B C 1
ATOM 1593 O O . TRP B 1 38 ? -6.621 6.195 3.592 1 98.75 38 TRP B O 1
ATOM 1603 N N . PHE B 1 39 ? -7.297 4.699 2.139 1 98.44 39 PHE B N 1
ATOM 1604 C CA . PHE B 1 39 ? -7.824 3.684 3.043 1 98.44 39 PHE B CA 1
ATOM 1605 C C . PHE B 1 39 ? -6.801 3.34 4.121 1 98.44 39 PHE B C 1
ATOM 1607 O O . PHE B 1 39 ? -5.66 2.996 3.814 1 98.44 39 PHE B O 1
ATOM 1614 N N . ASN B 1 40 ? -7.219 3.436 5.414 1 98.62 40 ASN B N 1
ATOM 1615 C CA . ASN B 1 40 ? -6.512 2.986 6.609 1 98.62 40 ASN B CA 1
ATOM 1616 C C . ASN B 1 40 ? -5.199 3.74 6.801 1 98.62 40 ASN B C 1
ATOM 1618 O O . ASN B 1 40 ? -4.301 3.26 7.492 1 98.62 40 ASN B O 1
ATOM 1622 N N . SER B 1 41 ? -5.047 4.887 6.121 1 98.88 41 SER B N 1
ATOM 1623 C CA . SER B 1 41 ? -3.879 5.727 6.371 1 98.88 41 SER B CA 1
ATOM 1624 C C . SER B 1 41 ? -4.051 6.551 7.645 1 98.88 41 SER B C 1
ATOM 1626 O O . SER B 1 41 ? -5.172 6.875 8.031 1 98.88 41 SER B O 1
ATOM 1628 N N . VAL B 1 42 ? -2.918 6.848 8.273 1 98.94 42 VAL B N 1
ATOM 1629 C CA . VAL B 1 42 ? -2.936 7.594 9.523 1 98.94 42 VAL B CA 1
ATOM 1630 C C . VAL B 1 42 ? -2.057 8.836 9.406 1 98.94 42 VAL B C 1
ATOM 1632 O O . VAL B 1 42 ? -0.867 8.734 9.094 1 98.94 42 VAL B O 1
ATOM 1635 N N . LEU B 1 43 ? -2.629 10 9.523 1 98.94 43 LEU B N 1
ATOM 1636 C CA . LEU B 1 43 ? -1.943 11.273 9.695 1 98.94 43 LEU B CA 1
ATOM 1637 C C . LEU B 1 43 ? -2.117 11.805 11.117 1 98.94 43 LEU B C 1
ATOM 1639 O O . LEU B 1 43 ? -3.188 12.297 11.477 1 98.94 43 LEU B O 1
ATOM 1643 N N . ARG B 1 44 ? -1.098 11.617 11.883 1 98.88 44 ARG B N 1
ATOM 1644 C CA . ARG B 1 44 ? -1.223 11.938 13.305 1 98.88 44 ARG B CA 1
ATOM 1645 C C . ARG B 1 44 ? -0.43 13.195 13.656 1 98.88 44 ARG B C 1
ATOM 1647 O O . ARG B 1 44 ? 0.751 13.109 14 1 98.88 44 ARG B O 1
ATOM 1654 N N . GLY B 1 45 ? -1.049 14.328 13.547 1 98.5 45 GLY B N 1
ATOM 1655 C CA . GLY B 1 45 ? -0.475 15.617 13.883 1 98.5 45 GLY B CA 1
ATOM 1656 C C . GLY B 1 45 ? -0.737 16.031 15.32 1 98.5 45 GLY B C 1
ATOM 1657 O O . GLY B 1 45 ? -1.22 17.141 15.57 1 98.5 45 GLY B O 1
ATOM 1658 N N . ASP B 1 46 ? -0.327 15.219 16.328 1 98 46 ASP B N 1
ATOM 1659 C CA . ASP B 1 46 ? -0.715 15.398 17.734 1 98 46 ASP B CA 1
ATOM 1660 C C . ASP B 1 46 ? 0.382 16.109 18.516 1 98 46 ASP B C 1
ATOM 1662 O O . ASP B 1 46 ? 0.105 16.766 19.531 1 98 46 ASP B O 1
ATOM 1666 N N . VAL B 1 47 ? 1.714 16.016 18.078 1 98.06 47 VAL B N 1
ATOM 1667 C CA . VAL B 1 47 ? 2.781 16.641 18.859 1 98.06 47 VAL B CA 1
ATOM 1668 C C . VAL B 1 47 ? 3.455 17.734 18.031 1 98.06 47 VAL B C 1
ATOM 1670 O O . VAL B 1 47 ? 4.297 18.469 18.547 1 98.06 47 VAL B O 1
ATOM 1673 N N . ASN B 1 48 ? 3.184 17.766 16.844 1 98.12 48 ASN B N 1
ATOM 1674 C CA . ASN B 1 48 ? 3.615 18.766 15.875 1 98.12 48 ASN B CA 1
ATOM 1675 C C . ASN B 1 48 ? 2.719 18.781 14.641 1 98.12 48 ASN B C 1
ATOM 1677 O O . ASN B 1 48 ? 1.752 18.016 14.562 1 98.12 48 ASN B O 1
ATOM 1681 N N . GLY B 1 49 ? 2.959 19.641 13.633 1 98.69 49 GLY B N 1
ATOM 1682 C CA . GLY B 1 49 ? 2.041 19.844 12.516 1 98.69 49 GLY B CA 1
ATOM 1683 C C . GLY B 1 49 ? 2.387 19 11.305 1 98.69 49 GLY B C 1
ATOM 1684 O O . GLY B 1 49 ? 3.549 18.641 11.102 1 98.69 49 GLY B O 1
ATOM 1685 N N . ILE B 1 50 ? 1.373 18.641 10.523 1 98.94 50 ILE B N 1
ATOM 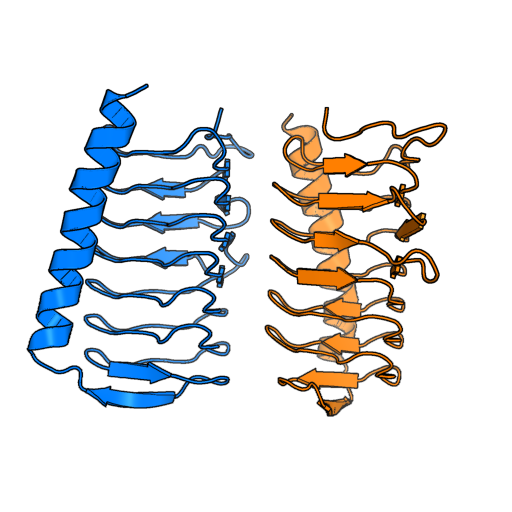1686 C CA . ILE B 1 50 ? 1.496 18.062 9.195 1 98.94 50 ILE B CA 1
ATOM 1687 C C . ILE B 1 50 ? 0.877 19 8.156 1 98.94 50 ILE B C 1
ATOM 1689 O O . ILE B 1 50 ? -0.274 19.422 8.305 1 98.94 50 ILE B O 1
ATOM 1693 N N . ARG B 1 51 ? 1.674 19.406 7.191 1 98.94 51 ARG B N 1
ATOM 1694 C CA . ARG B 1 51 ? 1.232 20.297 6.125 1 98.94 51 ARG B CA 1
ATOM 1695 C C . ARG B 1 51 ? 1.326 19.625 4.762 1 98.94 51 ARG B C 1
ATOM 1697 O O . ARG B 1 51 ? 2.406 19.188 4.352 1 98.94 51 ARG B O 1
ATOM 1704 N N . ILE B 1 52 ? 0.216 19.484 4.094 1 98.94 52 ILE B N 1
ATOM 1705 C CA . ILE B 1 52 ? 0.159 18.828 2.793 1 98.94 52 ILE B CA 1
ATOM 1706 C C . ILE B 1 52 ? -0.397 19.797 1.751 1 98.94 52 ILE B C 1
ATOM 1708 O O . ILE B 1 52 ? -1.452 20.391 1.957 1 98.94 52 ILE B O 1
ATOM 1712 N N . GLY B 1 53 ? 0.29 19.938 0.626 1 98.94 53 GLY B N 1
ATOM 1713 C CA . GLY B 1 53 ? -0.056 20.891 -0.422 1 98.94 53 GLY B CA 1
ATOM 1714 C C . GLY B 1 53 ? -1.272 20.469 -1.227 1 98.94 53 GLY B C 1
ATOM 1715 O O . GLY B 1 53 ? -2.158 19.781 -0.71 1 98.94 53 GLY B O 1
ATOM 1716 N N . GLN B 1 54 ? -1.303 20.969 -2.525 1 98.94 54 GLN B N 1
ATOM 1717 C CA . GLN B 1 54 ? -2.447 20.75 -3.406 1 98.94 54 GLN B CA 1
ATOM 1718 C C . GLN B 1 54 ? -2.227 19.547 -4.316 1 98.94 54 GLN B C 1
ATOM 1720 O O . GLN B 1 54 ? -1.096 19.266 -4.723 1 98.94 54 GLN B O 1
ATOM 1725 N N . ARG B 1 55 ? -3.316 18.797 -4.656 1 98.94 55 ARG B N 1
ATOM 1726 C CA . ARG B 1 55 ? -3.322 17.688 -5.605 1 98.94 55 ARG B CA 1
ATOM 1727 C C . ARG B 1 55 ? -2.332 16.609 -5.188 1 98.94 55 ARG B C 1
ATOM 1729 O O . ARG B 1 55 ? -1.726 15.945 -6.035 1 98.94 55 ARG B O 1
ATOM 1736 N N . THR B 1 56 ? -2.098 16.609 -3.9 1 98.94 56 THR B N 1
ATOM 1737 C CA . THR B 1 56 ? -1.226 15.602 -3.307 1 98.94 56 THR B CA 1
ATOM 1738 C C . THR B 1 56 ? -2.043 14.438 -2.748 1 98.94 56 THR B C 1
ATOM 1740 O O . THR B 1 56 ? -3.092 14.648 -2.135 1 98.94 56 THR B O 1
ATOM 1743 N N . ASN B 1 57 ? -1.589 13.211 -3.045 1 98.94 57 ASN B N 1
ATOM 1744 C CA . ASN B 1 57 ? -2.328 12.039 -2.586 1 98.94 57 ASN B CA 1
ATOM 1745 C C . ASN B 1 57 ? -1.503 11.203 -1.608 1 98.94 57 ASN B C 1
ATOM 1747 O O . ASN B 1 57 ? -0.339 10.898 -1.874 1 98.94 57 ASN B O 1
ATOM 1751 N N . ILE B 1 58 ? -2.086 10.875 -0.423 1 98.94 58 ILE B N 1
ATOM 1752 C CA . ILE B 1 58 ? -1.555 9.961 0.577 1 98.94 58 ILE B CA 1
ATOM 1753 C C . ILE B 1 58 ? -2.26 8.609 0.463 1 98.94 58 ILE B C 1
ATOM 1755 O O . ILE B 1 58 ? -3.402 8.461 0.902 1 98.94 58 ILE B O 1
ATOM 1759 N N . GLN B 1 59 ? -1.57 7.637 -0.114 1 98.94 59 GLN B N 1
ATOM 1760 C CA . GLN B 1 59 ? -2.238 6.402 -0.517 1 98.94 59 GLN B CA 1
ATOM 1761 C C . GLN B 1 59 ? -2.393 5.453 0.666 1 98.94 59 GLN B C 1
ATOM 1763 O O . GLN B 1 59 ? -2.051 5.797 1.798 1 98.94 59 GLN B O 1
ATOM 1768 N N . ASP B 1 60 ? -2.906 4.277 0.438 1 98.81 60 ASP B N 1
ATOM 1769 C CA . ASP B 1 60 ? -3.434 3.33 1.414 1 98.81 60 ASP B CA 1
ATOM 1770 C C . ASP B 1 60 ? -2.35 2.898 2.4 1 98.81 60 ASP B C 1
ATOM 1772 O O . ASP B 1 60 ? -1.213 2.635 2.006 1 98.81 60 ASP B O 1
ATOM 1776 N N . LEU B 1 61 ? -2.725 2.783 3.719 1 98.88 61 LEU B N 1
ATOM 1777 C CA . LEU B 1 61 ? -1.935 2.178 4.785 1 98.88 61 LEU B CA 1
ATOM 1778 C C . LEU B 1 61 ? -0.675 2.994 5.059 1 98.88 61 LEU B C 1
ATOM 1780 O O . LEU B 1 61 ? 0.293 2.48 5.621 1 98.88 61 LEU B O 1
ATOM 1784 N N . THR B 1 62 ? -0.661 4.258 4.66 1 98.94 62 THR B N 1
ATOM 1785 C CA . THR B 1 62 ? 0.493 5.129 4.848 1 98.94 62 THR B CA 1
ATOM 1786 C C . THR B 1 62 ? 0.445 5.801 6.219 1 98.94 62 THR B C 1
ATOM 1788 O O . THR B 1 62 ? -0.629 6.168 6.699 1 98.94 62 THR B O 1
ATOM 1791 N N . MET B 1 63 ? 1.61 5.918 6.828 1 98.94 63 MET B N 1
ATOM 1792 C CA . MET B 1 63 ? 1.778 6.578 8.125 1 98.94 63 MET B CA 1
ATOM 1793 C C . MET B 1 63 ? 2.535 7.891 7.965 1 98.94 63 MET B C 1
ATOM 1795 O O . MET B 1 63 ? 3.66 7.91 7.461 1 98.94 63 MET B O 1
ATOM 1799 N N . ILE B 1 64 ? 1.923 8.992 8.336 1 98.94 64 ILE B N 1
ATOM 1800 C CA . ILE B 1 64 ? 2.619 10.273 8.43 1 98.94 64 ILE B CA 1
ATOM 1801 C C . ILE B 1 64 ? 2.621 10.758 9.875 1 98.94 64 ILE B C 1
ATOM 1803 O O . ILE B 1 64 ? 1.562 10.883 10.492 1 98.94 64 ILE B O 1
ATOM 1807 N N . HIS B 1 65 ? 3.719 10.977 10.359 1 98.94 65 HIS B N 1
ATOM 1808 C CA . HIS B 1 65 ? 3.883 11.492 11.719 1 98.94 65 HIS B CA 1
ATOM 1809 C C . HIS B 1 65 ? 5 12.531 11.781 1 98.94 65 HIS B C 1
ATOM 1811 O O . HIS B 1 65 ? 5.477 13 10.742 1 98.94 65 HIS B O 1
ATOM 1817 N N . VAL B 1 66 ? 5.309 12.961 12.953 1 98.69 66 VAL B N 1
ATOM 1818 C CA . VAL B 1 66 ? 6.152 14.125 13.195 1 98.69 66 VAL B CA 1
ATOM 1819 C C . VAL B 1 66 ? 7.012 13.883 14.438 1 98.69 66 VAL B C 1
ATOM 1821 O O . VAL B 1 66 ? 6.902 12.844 15.086 1 98.69 66 VAL B O 1
ATOM 1824 N N . THR B 1 67 ? 7.961 14.758 14.656 1 97.62 67 THR B N 1
ATOM 1825 C CA . THR B 1 67 ? 8.625 14.844 15.953 1 97.62 67 THR B CA 1
ATOM 1826 C C . THR B 1 67 ? 8.164 16.078 16.719 1 97.62 67 THR B C 1
ATOM 1828 O O . THR B 1 67 ? 7.488 16.938 16.172 1 97.62 67 THR B O 1
ATOM 1831 N N . GLY B 1 68 ? 8.461 16.047 17.969 1 96.94 68 GLY B N 1
ATOM 1832 C CA . GLY B 1 68 ? 8.195 17.281 18.703 1 96.94 68 GLY B CA 1
ATOM 1833 C C . GLY B 1 68 ? 8.906 18.484 18.125 1 96.94 68 GLY B C 1
ATOM 1834 O O . GLY B 1 68 ? 8.422 19.609 18.25 1 96.94 68 GLY B O 1
ATOM 1835 N N . GLN B 1 69 ? 9.977 18.312 17.469 1 97.56 69 GLN B N 1
ATOM 1836 C CA . GLN B 1 69 ? 10.828 19.391 16.969 1 97.56 69 GLN B CA 1
ATOM 1837 C C . GLN B 1 69 ? 10.57 19.656 15.484 1 97.56 69 GLN B C 1
ATOM 1839 O O . GLN B 1 69 ? 10.766 20.781 15.008 1 97.56 69 GLN B O 1
ATOM 1844 N N . THR B 1 70 ? 10.219 18.609 14.781 1 98 70 THR B N 1
ATOM 1845 C CA . THR B 1 70 ? 10.141 18.75 13.336 1 98 70 THR B CA 1
ATOM 1846 C C . THR B 1 70 ? 8.75 18.359 12.828 1 98 70 THR B C 1
ATOM 1848 O O . THR B 1 70 ? 8.266 17.266 13.109 1 98 70 THR B O 1
ATOM 1851 N N . GLU B 1 71 ? 8.109 19.281 12.047 1 98.75 71 GLU B N 1
ATOM 1852 C CA . GLU B 1 71 ? 6.871 19.016 11.328 1 98.75 71 GLU B CA 1
ATOM 1853 C C . GLU B 1 71 ? 7.129 18.172 10.078 1 98.75 71 GLU B C 1
ATOM 1855 O O . GLU B 1 71 ? 8.281 17.984 9.68 1 98.75 71 GLU B O 1
ATOM 1860 N N . THR B 1 72 ? 6.137 17.547 9.539 1 98.94 72 THR B N 1
ATOM 1861 C CA . THR B 1 72 ? 6.199 16.953 8.203 1 98.94 72 THR B CA 1
ATOM 1862 C C . THR B 1 72 ? 5.516 17.859 7.18 1 98.94 72 THR B C 1
ATOM 1864 O O . THR B 1 72 ? 4.352 18.234 7.352 1 98.94 72 THR B O 1
ATOM 1867 N N . VAL B 1 73 ? 6.254 18.25 6.16 1 99 73 VAL B N 1
ATOM 1868 C CA . VAL B 1 73 ? 5.746 19.156 5.121 1 99 73 VAL B CA 1
ATOM 1869 C C . VAL B 1 73 ? 5.867 18.469 3.758 1 99 73 VAL B C 1
ATOM 1871 O O . VAL B 1 73 ? 6.953 18.047 3.363 1 99 73 VAL B O 1
ATOM 1874 N N . ILE B 1 74 ? 4.758 18.359 3.057 1 99 74 ILE B N 1
ATOM 1875 C CA . ILE B 1 74 ? 4.688 17.734 1.739 1 99 74 ILE B CA 1
ATOM 1876 C C . ILE B 1 74 ? 4.145 18.734 0.723 1 99 74 ILE B C 1
ATOM 1878 O O . ILE B 1 74 ? 3.084 19.328 0.935 1 99 74 ILE B O 1
ATOM 1882 N N . GLY B 1 75 ? 4.809 18.938 -0.402 1 98.94 75 GLY B N 1
ATOM 1883 C CA . GLY B 1 75 ? 4.492 19.953 -1.388 1 98.94 75 GLY B CA 1
ATOM 1884 C C . GLY B 1 75 ? 3.289 19.609 -2.244 1 98.94 75 GLY B C 1
ATOM 1885 O O . GLY B 1 75 ? 2.461 18.781 -1.851 1 98.94 75 GLY B O 1
ATOM 1886 N N . ASP B 1 76 ? 3.137 20.328 -3.434 1 98.94 76 ASP B N 1
ATOM 1887 C CA . ASP B 1 76 ? 2.043 20.141 -4.383 1 98.94 76 ASP B CA 1
ATOM 1888 C C . ASP B 1 76 ? 2.352 19.016 -5.363 1 98.94 76 ASP B C 1
ATOM 1890 O O . ASP B 1 76 ? 3.512 18.797 -5.719 1 98.94 76 ASP B O 1
ATOM 1894 N N . ASP B 1 77 ? 1.279 18.312 -5.762 1 98.94 77 ASP B N 1
ATOM 1895 C CA . ASP B 1 77 ? 1.374 17.328 -6.832 1 98.94 77 ASP B CA 1
ATOM 1896 C C . ASP B 1 77 ? 2.303 16.172 -6.438 1 98.94 77 ASP B C 1
ATOM 1898 O O . ASP B 1 77 ? 3.072 15.688 -7.266 1 98.94 77 ASP B O 1
ATOM 1902 N N . VAL B 1 78 ? 2.266 15.852 -5.18 1 99 78 VAL B N 1
ATOM 1903 C CA . VAL B 1 78 ? 3.068 14.742 -4.68 1 99 78 VAL B CA 1
ATOM 1904 C C . VAL B 1 78 ? 2.227 13.469 -4.648 1 99 78 VAL B C 1
ATOM 1906 O O . VAL B 1 78 ? 1.039 13.508 -4.316 1 99 78 VAL B O 1
ATOM 1909 N N . THR B 1 79 ? 2.816 12.391 -5.047 1 98.94 79 THR B N 1
ATOM 1910 C CA . THR B 1 79 ? 2.242 11.055 -4.902 1 98.94 79 THR B CA 1
ATOM 1911 C C . THR B 1 79 ? 2.984 10.258 -3.836 1 98.94 79 THR B C 1
ATOM 1913 O O . THR B 1 79 ? 4.145 9.891 -4.023 1 98.94 79 THR B O 1
ATOM 1916 N N . VAL B 1 80 ? 2.328 10.031 -2.707 1 99 80 VAL B N 1
ATOM 1917 C CA . VAL B 1 80 ? 2.877 9.172 -1.666 1 99 80 VAL B CA 1
ATOM 1918 C C . VAL B 1 80 ? 2.295 7.762 -1.798 1 99 80 VAL B C 1
ATOM 1920 O O . VAL B 1 80 ? 1.135 7.527 -1.449 1 99 80 VAL B O 1
ATOM 1923 N N . GLY B 1 81 ? 3.109 6.844 -2.262 1 98.88 81 GLY B N 1
ATOM 1924 C CA . GLY B 1 81 ? 2.65 5.512 -2.617 1 98.88 81 GLY B CA 1
ATOM 1925 C C . GLY B 1 81 ? 2.104 4.734 -1.437 1 98.88 81 GLY B C 1
ATOM 1926 O O . GLY B 1 81 ? 2.004 5.266 -0.328 1 98.88 81 GLY B O 1
ATOM 1927 N N . HIS B 1 82 ? 1.681 3.486 -1.674 1 98.94 82 HIS B N 1
ATOM 1928 C CA . HIS B 1 82 ? 1.082 2.623 -0.663 1 98.94 82 HIS B CA 1
ATOM 1929 C C . HIS B 1 82 ? 2.078 2.299 0.447 1 98.94 82 HIS B C 1
ATOM 1931 O O . HIS B 1 82 ? 3.25 2.027 0.175 1 98.94 82 HIS B O 1
ATOM 1937 N N . ARG B 1 83 ? 1.592 2.402 1.711 1 98.81 83 ARG B N 1
ATOM 193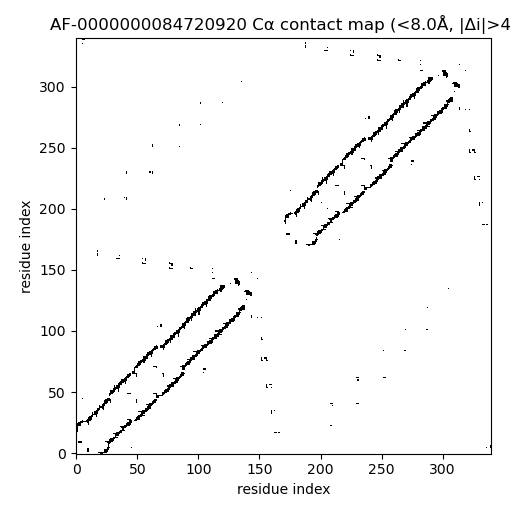8 C CA . ARG B 1 83 ? 2.324 1.912 2.875 1 98.81 83 ARG B CA 1
ATOM 1939 C C . ARG B 1 83 ? 3.674 2.611 3.008 1 98.81 83 ARG B C 1
ATOM 1941 O O . ARG B 1 83 ? 4.699 1.959 3.217 1 98.81 83 ARG B O 1
ATOM 1948 N N . VAL B 1 84 ? 3.686 3.836 2.826 1 98.94 84 VAL B N 1
ATOM 1949 C CA . VAL B 1 84 ? 4.863 4.668 3.037 1 98.94 84 VAL B CA 1
ATOM 1950 C C . VAL B 1 84 ? 4.887 5.18 4.477 1 98.94 84 VAL B C 1
ATOM 1952 O O . VAL B 1 84 ? 3.842 5.273 5.125 1 98.94 84 VAL B O 1
ATOM 1955 N N . ILE B 1 85 ? 6.07 5.41 4.973 1 98.94 85 ILE B N 1
ATOM 1956 C CA . ILE B 1 85 ? 6.238 6.125 6.23 1 98.94 85 ILE B CA 1
ATOM 1957 C C . ILE B 1 85 ? 6.961 7.445 5.98 1 98.94 85 ILE B C 1
ATOM 1959 O O . ILE B 1 85 ? 8.062 7.465 5.418 1 98.94 85 ILE B O 1
ATOM 1963 N N . LEU B 1 86 ? 6.371 8.539 6.293 1 98.94 86 LEU B N 1
ATOM 1964 C CA . LEU B 1 86 ? 7 9.859 6.355 1 98.94 86 LEU B CA 1
ATOM 1965 C C . LEU B 1 86 ? 7.055 10.367 7.793 1 98.94 86 LEU B C 1
ATOM 1967 O O . LEU B 1 86 ? 6.023 10.461 8.461 1 98.94 86 LEU B O 1
ATOM 1971 N N . HIS B 1 87 ? 8.188 10.617 8.289 1 98.94 87 HIS B N 1
ATOM 1972 C CA . HIS B 1 87 ? 8.336 11.008 9.688 1 98.94 87 HIS B CA 1
ATOM 1973 C C . HIS B 1 87 ? 9.211 12.242 9.828 1 98.94 87 HIS B C 1
ATOM 1975 O O . HIS B 1 87 ? 10.43 12.172 9.656 1 98.94 87 HIS B O 1
ATOM 1981 N N . GLY B 1 88 ? 8.641 13.406 10.188 1 98.81 88 GLY B N 1
ATOM 1982 C CA . GLY B 1 88 ? 9.383 14.625 10.445 1 98.81 88 GLY B CA 1
ATOM 1983 C C . GLY B 1 88 ? 10.289 15.023 9.289 1 98.81 88 GLY B C 1
ATOM 1984 O O . GLY B 1 88 ? 11.477 15.281 9.484 1 98.81 88 GLY B O 1
ATOM 1985 N N . CYS B 1 89 ? 9.75 15.094 8.102 1 98.94 89 CYS B N 1
ATOM 1986 C CA . CYS B 1 89 ? 10.555 15.336 6.914 1 98.94 89 CYS B CA 1
ATOM 1987 C C . CYS B 1 89 ? 9.898 16.375 6.012 1 98.94 89 CYS B C 1
ATOM 1989 O O . CYS B 1 89 ? 8.789 16.844 6.293 1 98.94 89 CYS B O 1
ATOM 1991 N N . ARG B 1 90 ? 10.633 16.812 4.969 1 98.94 90 ARG B N 1
ATOM 1992 C CA . ARG B 1 90 ? 10.141 17.75 3.969 1 98.94 90 ARG B CA 1
ATOM 1993 C C . ARG B 1 90 ? 10.242 17.156 2.564 1 98.94 90 ARG B C 1
ATOM 1995 O O . ARG B 1 90 ? 11.32 16.734 2.141 1 98.94 90 ARG B O 1
ATOM 2002 N N . VAL B 1 91 ? 9.164 17.109 1.885 1 99 91 VAL B N 1
ATOM 2003 C CA . VAL B 1 91 ? 9.07 16.609 0.521 1 99 91 VAL B CA 1
ATOM 2004 C C . VAL B 1 91 ? 8.703 17.734 -0.433 1 99 91 VAL B C 1
ATOM 2006 O O . VAL B 1 91 ? 7.672 18.391 -0.26 1 99 91 VAL B O 1
ATOM 2009 N N . GLY B 1 92 ? 9.523 17.953 -1.472 1 98.94 92 GLY B N 1
ATOM 2010 C CA . GLY B 1 92 ? 9.266 19.016 -2.439 1 98.94 92 GLY B CA 1
ATOM 2011 C C . GLY B 1 92 ? 8.086 18.719 -3.348 1 98.94 92 GLY B C 1
ATOM 2012 O O . GLY B 1 92 ? 7.379 17.734 -3.152 1 98.94 92 GLY B O 1
ATOM 2013 N N . HIS B 1 93 ? 7.852 19.688 -4.34 1 98.94 93 HIS B N 1
ATOM 2014 C CA . HIS B 1 93 ? 6.742 19.562 -5.273 1 98.94 93 HIS B CA 1
ATOM 2015 C C . HIS B 1 93 ? 7.027 18.484 -6.316 1 98.94 93 HIS B C 1
ATOM 2017 O O . HIS B 1 93 ? 8.188 18.25 -6.672 1 98.94 93 HIS B O 1
ATOM 2023 N N . ARG B 1 94 ? 5.977 17.797 -6.801 1 98.94 94 ARG B N 1
ATOM 2024 C CA . ARG B 1 94 ? 6.082 16.844 -7.906 1 98.94 94 ARG B CA 1
ATOM 2025 C C . ARG B 1 94 ? 7.074 15.734 -7.578 1 98.94 94 ARG B C 1
ATOM 2027 O O . ARG B 1 94 ? 7.98 15.453 -8.367 1 98.94 94 ARG B O 1
ATOM 2034 N N . VAL B 1 95 ? 6.91 15.18 -6.434 1 99 95 VAL B N 1
ATOM 2035 C CA . VAL B 1 95 ? 7.703 14.031 -6.004 1 99 95 VAL B CA 1
ATOM 2036 C C . VAL B 1 95 ? 6.824 12.789 -5.949 1 99 95 VAL B C 1
ATOM 2038 O O . VAL B 1 95 ? 5.652 12.867 -5.57 1 99 95 VAL B O 1
ATOM 2041 N N . LEU B 1 96 ? 7.363 11.703 -6.41 1 98.94 96 LEU B N 1
ATOM 2042 C CA . LEU B 1 96 ? 6.754 10.398 -6.195 1 98.94 96 LEU B CA 1
ATOM 2043 C C . LEU B 1 96 ? 7.555 9.586 -5.184 1 98.94 96 LEU B C 1
ATOM 2045 O O . LEU B 1 96 ? 8.734 9.289 -5.41 1 98.94 96 LEU B O 1
ATOM 2049 N N . VAL B 1 97 ? 6.934 9.312 -4.059 1 99 97 VAL B N 1
ATOM 2050 C CA . VAL B 1 97 ? 7.535 8.422 -3.072 1 99 97 VAL B CA 1
ATOM 2051 C C . VAL B 1 97 ? 7.023 7 -3.279 1 99 97 VAL B C 1
ATOM 2053 O O . VAL B 1 97 ? 5.848 6.715 -3.037 1 99 97 VAL B O 1
ATOM 2056 N N . GLY B 1 98 ? 7.887 6.125 -3.641 1 98.88 98 GLY B N 1
ATOM 2057 C CA . GLY B 1 98 ? 7.504 4.773 -4.012 1 98.88 98 GLY B CA 1
ATOM 2058 C C . GLY B 1 98 ? 6.945 3.971 -2.85 1 98.88 98 GLY B C 1
ATOM 2059 O O . GLY B 1 98 ? 7.309 4.207 -1.695 1 98.88 98 GLY B O 1
ATOM 2060 N N . MET B 1 99 ? 6.047 3.045 -3.217 1 98.88 99 MET B N 1
ATOM 2061 C CA . MET B 1 99 ? 5.367 2.23 -2.213 1 98.88 99 MET B CA 1
ATOM 2062 C C . MET B 1 99 ? 6.371 1.554 -1.288 1 98.88 99 MET B C 1
ATOM 2064 O O . MET B 1 99 ? 7.43 1.102 -1.734 1 98.88 99 MET B O 1
ATOM 2068 N N . GLY B 1 100 ? 6.02 1.596 0.017 1 98.88 100 GLY B N 1
ATOM 2069 C CA . GLY B 1 100 ? 6.812 0.91 1.026 1 98.88 100 GLY B CA 1
ATOM 2070 C C . GLY B 1 100 ? 8.047 1.685 1.441 1 98.88 100 GLY B C 1
ATOM 2071 O O . GLY B 1 100 ? 8.82 1.226 2.287 1 98.88 100 GLY B O 1
ATOM 2072 N N . ALA B 1 101 ? 8.32 2.809 0.896 1 98.94 101 ALA B N 1
ATOM 2073 C CA . ALA B 1 101 ? 9.492 3.592 1.265 1 98.94 101 ALA B CA 1
ATOM 2074 C C . ALA B 1 101 ? 9.375 4.121 2.691 1 98.94 101 ALA B C 1
ATOM 2076 O O . ALA B 1 101 ? 8.266 4.266 3.217 1 98.94 101 ALA B O 1
ATOM 2077 N N . ILE B 1 102 ? 10.484 4.383 3.338 1 98.94 102 ILE B N 1
ATOM 2078 C CA . ILE B 1 102 ? 10.578 4.961 4.676 1 98.94 102 ILE B CA 1
ATOM 2079 C C . ILE B 1 102 ? 11.445 6.219 4.633 1 98.94 102 ILE B C 1
ATOM 2081 O O . ILE B 1 102 ? 12.625 6.156 4.277 1 98.94 102 ILE B O 1
ATOM 2085 N N . VAL B 1 103 ? 10.906 7.316 4.953 1 98.94 103 VAL B N 1
ATOM 2086 C CA . VAL B 1 103 ? 11.602 8.594 5 1 98.94 103 VAL B CA 1
ATOM 2087 C C . VAL B 1 103 ? 11.719 9.07 6.445 1 98.94 103 VAL B C 1
ATOM 2089 O O . VAL B 1 103 ? 10.711 9.383 7.082 1 98.94 103 VAL B O 1
ATOM 2092 N N . MET B 1 104 ? 12.906 9.188 6.93 1 98.88 104 MET B N 1
ATOM 2093 C CA . MET B 1 104 ? 13.133 9.398 8.352 1 98.88 104 MET B CA 1
ATOM 2094 C C . MET B 1 104 ? 13.258 10.883 8.672 1 98.88 104 MET B C 1
ATOM 2096 O O . MET B 1 104 ? 13.094 11.727 7.789 1 98.88 104 MET B O 1
ATOM 2100 N N . ASP B 1 105 ? 13.609 11.203 9.906 1 98.81 105 ASP B N 1
ATOM 2101 C CA . ASP B 1 105 ? 13.602 12.555 10.445 1 98.81 105 ASP B CA 1
ATOM 2102 C C . ASP B 1 105 ? 14.586 13.453 9.695 1 98.81 105 ASP B C 1
ATOM 2104 O O . ASP B 1 105 ? 15.695 13.023 9.375 1 98.81 105 ASP B O 1
ATOM 2108 N N . ASP B 1 106 ? 14.117 14.617 9.375 1 98.81 106 ASP B N 1
ATOM 2109 C CA . ASP B 1 106 ? 14.961 15.703 8.883 1 98.81 106 ASP B CA 1
ATOM 2110 C C . ASP B 1 106 ? 15.461 15.406 7.469 1 98.81 106 ASP B C 1
ATOM 2112 O O . ASP B 1 106 ? 16.438 16.016 7.008 1 98.81 106 ASP B O 1
ATOM 2116 N N . VAL B 1 107 ? 14.891 14.445 6.863 1 98.94 107 VAL B N 1
ATOM 2117 C CA . VAL B 1 107 ? 15.141 14.242 5.441 1 98.94 107 VAL B CA 1
ATOM 2118 C C . VAL B 1 107 ? 14.539 15.391 4.637 1 98.94 107 VAL B C 1
ATOM 2120 O O . VAL B 1 107 ? 13.445 15.867 4.953 1 98.94 107 VAL B O 1
ATOM 2123 N N . GLU B 1 108 ? 15.258 15.859 3.666 1 98.94 108 GLU B N 1
ATOM 2124 C CA . GLU B 1 108 ? 14.781 16.859 2.709 1 98.94 108 GLU B CA 1
ATOM 2125 C C . GLU B 1 108 ? 14.844 16.312 1.281 1 98.94 108 GLU B C 1
ATOM 2127 O O . GLU B 1 108 ? 15.93 16 0.779 1 98.94 108 GLU B O 1
ATOM 2132 N N . ILE B 1 109 ? 13.719 16.219 0.631 1 98.94 109 ILE B N 1
ATOM 2133 C CA . ILE B 1 109 ? 13.656 15.766 -0.752 1 98.94 109 ILE B CA 1
ATOM 2134 C C . ILE B 1 109 ? 13.352 16.953 -1.672 1 98.94 109 ILE B C 1
ATOM 2136 O O . ILE B 1 109 ? 12.312 17.594 -1.544 1 98.94 109 ILE B O 1
ATOM 2140 N N . GLY B 1 110 ? 14.234 17.219 -2.615 1 98.94 110 GLY B N 1
ATOM 2141 C CA . GLY B 1 110 ? 14 18.266 -3.598 1 98.94 110 GLY B CA 1
ATOM 2142 C C . GLY B 1 110 ? 12.836 17.969 -4.527 1 98.94 110 GLY B C 1
ATOM 2143 O O . GLY B 1 110 ? 12.297 16.859 -4.516 1 98.94 110 GLY B O 1
ATOM 2144 N N . GLU B 1 111 ? 12.438 19.016 -5.324 1 98.88 111 GLU B N 1
ATOM 2145 C CA . GLU B 1 111 ? 11.312 18.844 -6.242 1 98.88 111 GLU B CA 1
ATOM 2146 C C . GLU B 1 111 ? 11.688 17.906 -7.395 1 98.88 111 GLU B C 1
ATOM 2148 O O . GLU B 1 111 ? 12.867 17.672 -7.656 1 98.88 111 GLU B O 1
ATOM 2153 N N . ASP B 1 112 ? 10.695 17.359 -7.973 1 98.88 112 ASP B N 1
ATOM 2154 C CA . ASP B 1 112 ? 10.852 16.547 -9.172 1 98.88 112 ASP B CA 1
ATOM 2155 C C . ASP B 1 112 ? 11.758 15.344 -8.906 1 98.88 112 ASP B C 1
ATOM 2157 O O . ASP B 1 112 ? 12.695 15.094 -9.664 1 98.88 112 ASP B O 1
ATOM 2161 N N . CYS B 1 113 ? 11.492 14.594 -7.875 1 98.94 113 CYS B N 1
ATOM 2162 C CA . CYS B 1 113 ? 12.25 13.398 -7.539 1 98.94 113 CYS B CA 1
ATOM 2163 C C . CYS B 1 113 ? 11.352 12.164 -7.555 1 98.94 113 CYS B C 1
ATOM 2165 O O . CYS B 1 113 ? 10.141 12.266 -7.391 1 98.94 113 CYS B O 1
ATOM 2167 N N . ILE B 1 114 ? 11.961 11.086 -7.805 1 98.94 114 ILE B N 1
ATOM 2168 C CA . ILE B 1 114 ? 11.352 9.773 -7.574 1 98.94 114 ILE B CA 1
ATOM 2169 C C . ILE B 1 114 ? 12.156 9.008 -6.523 1 98.94 114 ILE B C 1
ATOM 2171 O O . ILE B 1 114 ? 13.352 8.766 -6.707 1 98.94 114 ILE B O 1
ATOM 2175 N N . ILE B 1 115 ? 11.516 8.711 -5.414 1 98.94 115 ILE B N 1
ATOM 2176 C CA . ILE B 1 115 ? 12.047 7.77 -4.434 1 98.94 115 ILE B CA 1
ATOM 2177 C C . ILE B 1 115 ? 11.516 6.367 -4.719 1 98.94 115 ILE B C 1
ATOM 2179 O O . ILE B 1 115 ? 10.312 6.121 -4.621 1 98.94 115 ILE B O 1
ATOM 2183 N N . GLY B 1 116 ? 12.383 5.496 -5.074 1 98.88 116 GLY B N 1
ATOM 2184 C CA . GLY B 1 116 ? 11.969 4.164 -5.488 1 98.88 116 GLY B CA 1
ATOM 2185 C C . GLY B 1 116 ? 11.266 3.391 -4.391 1 98.88 116 GLY B C 1
ATOM 2186 O O . GLY B 1 116 ? 11.352 3.75 -3.215 1 98.88 116 GLY B O 1
ATOM 2187 N N . ALA B 1 117 ? 10.531 2.363 -4.844 1 98.81 117 ALA B N 1
ATOM 2188 C CA . ALA B 1 117 ? 9.82 1.497 -3.904 1 98.81 117 ALA B CA 1
ATOM 2189 C C . ALA B 1 117 ? 10.789 0.885 -2.893 1 98.81 117 ALA B C 1
ATOM 2191 O O . ALA B 1 117 ? 11.898 0.48 -3.25 1 98.81 117 ALA B O 1
ATOM 2192 N N . GLY B 1 118 ? 10.344 0.873 -1.594 1 98.81 118 GLY B N 1
ATOM 2193 C CA . GLY B 1 118 ? 11.102 0.207 -0.545 1 98.81 118 GLY B CA 1
ATOM 2194 C C . GLY B 1 118 ? 12.352 0.965 -0.136 1 98.81 118 GLY B C 1
ATOM 2195 O O . GLY B 1 118 ? 13.125 0.489 0.691 1 98.81 118 GLY B O 1
ATOM 2196 N N . THR B 1 119 ? 12.578 2.109 -0.679 1 98.88 119 THR B N 1
ATOM 2197 C CA . THR B 1 119 ? 13.773 2.893 -0.383 1 98.88 119 THR B CA 1
ATOM 2198 C C . THR B 1 119 ? 13.75 3.389 1.061 1 98.88 119 THR B C 1
ATOM 2200 O O . THR B 1 119 ? 12.695 3.783 1.57 1 98.88 119 THR B O 1
ATOM 2203 N N . LEU B 1 120 ? 14.867 3.357 1.714 1 98.94 120 LEU B N 1
ATOM 2204 C CA . LEU B 1 120 ? 15.039 3.934 3.043 1 98.94 120 LEU B CA 1
ATOM 2205 C C . LEU B 1 120 ? 15.906 5.188 2.986 1 98.94 120 LEU B C 1
ATOM 2207 O O . LEU B 1 120 ? 17.078 5.117 2.602 1 98.94 120 LEU B O 1
ATOM 2211 N N . LEU B 1 121 ? 15.375 6.301 3.33 1 98.94 121 LEU B N 1
ATOM 2212 C CA . LEU B 1 121 ? 16.156 7.523 3.508 1 98.94 121 LEU B CA 1
ATOM 2213 C C . LEU B 1 121 ? 16.438 7.777 4.984 1 98.94 121 LEU B C 1
ATOM 2215 O O . LEU B 1 121 ? 15.523 8.07 5.754 1 98.94 121 LEU B O 1
ATOM 2219 N N . THR B 1 122 ? 17.703 7.73 5.371 1 98.88 122 THR B N 1
ATOM 2220 C CA . THR B 1 122 ? 18.109 7.84 6.766 1 98.88 122 THR B CA 1
ATOM 2221 C C . THR B 1 122 ? 18.031 9.289 7.238 1 98.88 122 THR B C 1
ATOM 2223 O O . THR B 1 122 ? 17.938 10.211 6.422 1 98.88 122 THR B O 1
ATOM 2226 N N . PRO B 1 123 ? 18.031 9.469 8.547 1 98.75 123 PRO B N 1
ATOM 2227 C CA . PRO B 1 123 ? 17.828 10.82 9.07 1 98.75 123 PRO B CA 1
ATOM 2228 C C . PRO B 1 123 ? 18.797 11.836 8.492 1 98.75 123 PRO B C 1
ATOM 2230 O O . PRO B 1 123 ? 19.984 11.539 8.336 1 98.75 123 PRO B O 1
ATOM 2233 N N . GLY B 1 124 ? 18.312 12.93 8.125 1 98.69 124 GLY B N 1
ATOM 2234 C CA . GLY B 1 124 ? 19.156 14.047 7.715 1 98.69 124 GLY B CA 1
ATOM 2235 C C . GLY B 1 124 ? 19.562 13.969 6.258 1 98.69 124 GLY B C 1
ATOM 2236 O O . GLY B 1 124 ? 20.234 14.875 5.75 1 98.69 124 GLY B O 1
ATOM 2237 N N . THR B 1 125 ? 19.203 12.93 5.508 1 98.81 125 THR B N 1
ATOM 2238 C CA . THR B 1 125 ? 19.547 12.781 4.098 1 98.81 125 THR B CA 1
ATOM 2239 C C . THR B 1 125 ? 18.953 13.938 3.285 1 98.81 125 THR B C 1
ATOM 2241 O O . THR B 1 125 ? 17.812 14.344 3.504 1 98.81 125 THR B O 1
ATOM 2244 N N . LYS B 1 126 ? 19.734 14.531 2.449 1 98.94 126 LYS B N 1
ATOM 2245 C CA . LYS B 1 126 ? 19.281 15.578 1.54 1 98.94 126 LYS B CA 1
ATOM 2246 C C . LYS B 1 126 ? 19.344 15.117 0.088 1 98.94 126 LYS B C 1
ATOM 2248 O O . LYS B 1 126 ? 20.422 14.773 -0.414 1 98.94 126 LYS B O 1
ATOM 2253 N N . ILE B 1 127 ? 18.25 15.094 -0.598 1 98.94 127 ILE B N 1
ATOM 2254 C CA . ILE B 1 127 ? 18.156 14.648 -1.983 1 98.94 127 ILE B CA 1
ATOM 2255 C C . ILE B 1 127 ? 18.031 15.852 -2.908 1 98.94 127 ILE B C 1
ATOM 2257 O O . ILE B 1 127 ? 17.078 16.641 -2.799 1 98.94 127 ILE B O 1
ATOM 2261 N N . PRO B 1 128 ? 18.953 16.047 -3.857 1 98.88 128 PRO B N 1
ATOM 2262 C CA . PRO B 1 128 ? 18.828 17.156 -4.801 1 98.88 128 PRO B CA 1
ATOM 2263 C C . PRO B 1 128 ? 17.625 17.016 -5.73 1 98.88 128 PRO B C 1
ATOM 2265 O O . PRO B 1 128 ? 17.188 15.898 -6.02 1 98.88 128 PRO B O 1
ATOM 2268 N N . PRO B 1 129 ? 17.125 18.203 -6.238 1 98.88 129 PRO B N 1
ATOM 2269 C CA . PRO B 1 129 ? 15.984 18.141 -7.168 1 98.88 129 PRO B CA 1
ATOM 2270 C C . PRO B 1 129 ? 16.281 17.312 -8.414 1 98.88 129 PRO B C 1
ATOM 2272 O O . PRO B 1 129 ? 17.422 17.266 -8.867 1 98.88 129 PRO B O 1
ATOM 2275 N N . GLY B 1 130 ? 15.32 16.625 -8.883 1 98.88 130 GLY B N 1
ATOM 2276 C CA . GLY B 1 130 ? 15.398 15.922 -10.156 1 98.88 130 GLY B CA 1
ATOM 2277 C C . GLY B 1 130 ? 16.047 14.555 -10.047 1 98.88 130 GLY B C 1
ATOM 2278 O O . GLY B 1 130 ? 16.547 14.023 -11.039 1 98.88 130 GLY B O 1
ATOM 2279 N N . SER B 1 131 ? 16.062 13.922 -8.898 1 98.94 131 SER B N 1
ATOM 2280 C CA . SER B 1 131 ? 16.844 12.711 -8.664 1 98.94 131 SER B CA 1
ATOM 2281 C C . SER B 1 131 ? 15.945 11.469 -8.633 1 98.94 131 SER B C 1
ATOM 2283 O O . SER B 1 131 ? 14.828 11.523 -8.125 1 98.94 131 SER B O 1
ATOM 2285 N N . LEU B 1 132 ? 16.438 10.445 -9.227 1 98.94 132 LEU B N 1
ATOM 2286 C CA . LEU B 1 132 ? 15.953 9.109 -8.906 1 98.94 132 LEU B CA 1
ATOM 2287 C C . LEU B 1 132 ? 16.766 8.484 -7.777 1 98.94 132 LEU B C 1
ATOM 2289 O O . LEU B 1 132 ? 17.984 8.328 -7.898 1 98.94 132 LEU B O 1
ATOM 2293 N N . VAL B 1 133 ? 16.094 8.094 -6.703 1 98.94 133 VAL B N 1
ATOM 2294 C CA . VAL B 1 133 ? 16.766 7.535 -5.535 1 98.94 133 VAL B CA 1
ATOM 2295 C C . VAL B 1 133 ? 16.281 6.109 -5.289 1 98.94 133 VAL B C 1
ATOM 2297 O O . VAL B 1 133 ? 15.078 5.852 -5.297 1 98.94 133 VAL B O 1
ATOM 2300 N N . VAL B 1 134 ? 17.188 5.168 -5.09 1 98.69 134 VAL B N 1
ATOM 2301 C CA . VAL B 1 134 ? 16.812 3.785 -4.824 1 98.69 134 VAL B CA 1
ATOM 2302 C C . VAL B 1 134 ? 17.734 3.189 -3.762 1 98.69 134 VAL B C 1
ATOM 2304 O O . VAL B 1 134 ? 18.844 3.676 -3.557 1 98.69 134 VAL B O 1
ATOM 2307 N N . GLY B 1 135 ? 17.125 2.242 -2.957 1 98.06 135 GLY B N 1
ATOM 2308 C CA . GLY B 1 135 ? 17.984 1.452 -2.088 1 98.06 135 GLY B CA 1
ATOM 2309 C C . GLY B 1 135 ? 17.719 1.69 -0.613 1 98.06 135 GLY B C 1
ATOM 2310 O O . GLY B 1 135 ? 16.969 2.59 -0.249 1 98.06 135 GLY B O 1
ATOM 2311 N N . SER B 1 136 ? 18.375 0.842 0.23 1 97.75 136 SER B N 1
ATOM 2312 C CA . SER B 1 136 ? 18.344 0.901 1.688 1 97.75 136 SER B CA 1
ATOM 2313 C C . SER B 1 136 ? 19.734 0.678 2.281 1 97.75 136 SER B C 1
ATOM 2315 O O . SER B 1 136 ? 20.156 -0.464 2.469 1 97.75 136 SER B O 1
ATOM 2317 N N . PRO B 1 137 ? 20.453 1.687 2.496 1 97.94 137 PRO B N 1
ATOM 2318 C CA . PRO B 1 137 ? 20.031 3.09 2.461 1 97.94 137 PRO B CA 1
ATOM 2319 C C . PRO B 1 137 ? 19.922 3.639 1.041 1 97.94 137 PRO B C 1
ATOM 2321 O O . PRO B 1 137 ? 20.594 3.148 0.131 1 97.94 137 PRO B O 1
ATOM 2324 N N . GLY B 1 138 ? 19.062 4.551 0.872 1 98.56 138 GLY B N 1
ATOM 2325 C CA . GLY B 1 138 ? 18.812 5.152 -0.428 1 98.56 138 GLY B CA 1
ATOM 2326 C C . GLY B 1 138 ? 19.984 5.961 -0.947 1 98.56 138 GLY B C 1
ATOM 2327 O O . GLY B 1 138 ? 20.656 6.66 -0.18 1 98.56 138 GLY B O 1
ATOM 2328 N N . LYS B 1 139 ? 20.203 5.867 -2.236 1 98.44 139 LYS B N 1
ATOM 2329 C CA . LYS B 1 139 ? 21.234 6.652 -2.928 1 98.44 139 LYS B CA 1
ATOM 2330 C C . LYS B 1 139 ? 20.703 7.199 -4.25 1 98.44 139 LYS B C 1
ATOM 2332 O O . LYS B 1 139 ? 19.875 6.559 -4.91 1 98.44 139 LYS B O 1
ATOM 2337 N N . VAL B 1 140 ? 21.203 8.414 -4.57 1 98.75 140 VAL B N 1
ATOM 2338 C CA . VAL B 1 140 ? 20.875 8.984 -5.875 1 98.75 140 VAL B CA 1
ATOM 2339 C C . VAL B 1 140 ? 21.453 8.109 -6.984 1 98.75 140 VAL B C 1
ATOM 2341 O O . VAL B 1 140 ? 22.672 7.891 -7.035 1 98.75 140 VAL B O 1
ATOM 2344 N N . LYS B 1 141 ? 20.641 7.594 -7.848 1 98.62 141 LYS B N 1
ATOM 2345 C CA . LYS B 1 141 ? 21.078 6.715 -8.93 1 98.62 141 LYS B CA 1
ATOM 2346 C C . LYS B 1 141 ? 21.391 7.508 -10.195 1 98.62 141 LYS B C 1
ATOM 2348 O O . LYS B 1 141 ? 22.375 7.25 -10.875 1 98.62 141 LYS B O 1
ATOM 2353 N N . ARG B 1 142 ? 20.547 8.43 -10.547 1 98.56 142 ARG B N 1
ATOM 2354 C CA . ARG B 1 142 ? 20.625 9.234 -11.766 1 98.56 142 ARG B CA 1
ATOM 2355 C C . ARG B 1 142 ? 19.578 10.336 -11.766 1 98.56 142 ARG B C 1
ATOM 2357 O O . ARG B 1 142 ? 18.672 10.336 -10.922 1 98.56 142 ARG B O 1
ATOM 2364 N N . PRO B 1 143 ? 19.703 11.352 -12.719 1 98.69 143 PRO B N 1
ATOM 2365 C CA . PRO B 1 143 ? 18.609 12.297 -12.914 1 98.69 143 PRO B CA 1
ATOM 2366 C C . PRO B 1 143 ? 17.375 11.648 -13.539 1 98.69 143 PRO B C 1
ATOM 2368 O O . PRO B 1 143 ? 17.484 10.609 -14.195 1 98.69 143 PRO B O 1
ATOM 2371 N N . LEU B 1 144 ? 16.281 12.281 -13.328 1 98.81 144 LEU B N 1
ATOM 2372 C CA . LEU B 1 144 ? 15.07 11.773 -13.953 1 98.81 144 LEU B CA 1
ATOM 2373 C C . LEU B 1 144 ? 15.102 12.008 -15.461 1 98.81 144 LEU B C 1
ATOM 2375 O O . LEU B 1 144 ? 15.633 13.016 -15.93 1 98.81 144 LEU B O 1
ATOM 2379 N N . THR B 1 145 ? 14.508 11.109 -16.156 1 98.56 145 THR B N 1
ATOM 2380 C CA . THR B 1 145 ? 14.273 11.305 -17.578 1 98.56 145 THR B CA 1
ATOM 2381 C C . THR B 1 145 ? 13.102 12.258 -17.797 1 98.56 145 THR B C 1
ATOM 2383 O O . THR B 1 145 ? 12.312 12.5 -16.891 1 98.56 145 THR B O 1
ATOM 2386 N N . PRO B 1 146 ? 13.047 12.812 -18.969 1 98.38 146 PRO B N 1
ATOM 2387 C CA . PRO B 1 146 ? 11.898 13.664 -19.266 1 98.38 146 PRO B CA 1
ATOM 2388 C C . PRO B 1 146 ? 10.562 12.945 -19.094 1 98.38 146 PRO B C 1
ATOM 2390 O O . PRO B 1 146 ? 9.586 13.539 -18.625 1 98.38 146 PRO B O 1
ATOM 2393 N N . GLU B 1 147 ? 10.516 11.75 -19.5 1 98.44 147 GLU B N 1
ATOM 2394 C CA . GLU B 1 147 ? 9.297 10.953 -19.375 1 98.44 147 GLU B CA 1
ATOM 2395 C C . GLU B 1 147 ? 8.914 10.766 -17.906 1 98.44 147 GLU B C 1
ATOM 2397 O O . GLU B 1 147 ? 7.738 10.836 -17.547 1 98.44 147 GLU B O 1
ATOM 2402 N N . GLU B 1 148 ? 9.859 10.492 -17.125 1 98.5 148 GLU B N 1
ATOM 2403 C CA . GLU B 1 148 ? 9.617 10.336 -15.688 1 98.5 148 GLU B CA 1
ATOM 2404 C C . GLU B 1 148 ? 9.109 11.633 -15.07 1 98.5 148 GLU B C 1
ATOM 2406 O O . GLU B 1 148 ? 8.219 11.617 -14.219 1 98.5 148 GLU B O 1
ATOM 2411 N N . ARG B 1 149 ? 9.625 12.672 -15.469 1 98.5 149 ARG B N 1
ATOM 2412 C CA . ARG B 1 149 ? 9.188 13.969 -14.961 1 98.5 149 ARG B CA 1
ATOM 2413 C C . ARG B 1 149 ? 7.734 14.242 -15.328 1 98.5 149 ARG B C 1
ATOM 2415 O O . ARG B 1 149 ? 6.953 14.711 -14.5 1 98.5 149 ARG B O 1
ATOM 2422 N N . THR B 1 150 ? 7.457 13.977 -16.531 1 98.5 150 THR B N 1
ATOM 2423 C CA . THR B 1 150 ? 6.078 14.125 -16.984 1 98.5 150 THR B CA 1
ATOM 2424 C C . THR B 1 150 ? 5.145 13.219 -16.188 1 98.5 150 THR B C 1
ATOM 2426 O O . THR B 1 150 ? 4.035 13.617 -15.836 1 98.5 150 THR B O 1
ATOM 2429 N N . PHE B 1 151 ? 5.582 12.039 -15.922 1 98.5 151 PHE B N 1
ATOM 2430 C CA . PHE B 1 151 ? 4.793 11.047 -15.195 1 98.5 151 PHE B CA 1
ATOM 2431 C C . PHE B 1 151 ? 4.434 11.547 -13.805 1 98.5 151 PHE B C 1
ATOM 2433 O O . PHE B 1 151 ? 3.367 11.219 -13.281 1 98.5 151 PHE B O 1
ATOM 2440 N N . LEU B 1 152 ? 5.27 12.305 -13.188 1 98.81 152 LEU B N 1
ATOM 2441 C CA . LEU B 1 152 ? 5.004 12.836 -11.852 1 98.81 152 LEU B CA 1
ATOM 2442 C C . LEU B 1 152 ? 3.695 13.617 -11.828 1 98.81 152 LEU B C 1
ATOM 2444 O O . LEU B 1 152 ? 2.861 13.414 -10.945 1 98.81 152 LEU B O 1
ATOM 2448 N N . LEU B 1 153 ? 3.498 14.445 -12.773 1 98.62 153 LEU B N 1
ATOM 2449 C CA . LEU B 1 153 ? 2.281 15.242 -12.844 1 98.62 153 LEU B CA 1
ATOM 2450 C C . LEU B 1 153 ? 1.082 14.383 -13.219 1 98.62 153 LEU B C 1
ATOM 2452 O O . LEU B 1 153 ? -0.017 14.578 -12.695 1 98.62 153 LEU B O 1
ATOM 2456 N N . GLU B 1 154 ? 1.302 13.492 -14.133 1 98.31 154 GLU B N 1
ATOM 2457 C CA . GLU B 1 154 ? 0.228 12.602 -14.555 1 98.31 154 GLU B CA 1
ATOM 2458 C C . GLU B 1 154 ? -0.291 11.766 -13.391 1 98.31 154 GLU B C 1
ATOM 2460 O O . GLU B 1 154 ? -1.499 11.562 -13.25 1 98.31 154 GLU B O 1
ATOM 2465 N N . SER B 1 155 ? 0.629 11.234 -12.609 1 98 155 SER B N 1
ATOM 2466 C CA . SER B 1 155 ? 0.248 10.43 -11.453 1 98 155 SER B CA 1
ATOM 2467 C C . SER B 1 155 ? -0.614 11.234 -10.484 1 98 155 SER B C 1
ATOM 2469 O O . SER B 1 155 ? -1.663 10.758 -10.039 1 98 155 SER B O 1
ATOM 2471 N N . ALA B 1 156 ? -0.222 12.406 -10.141 1 98.69 156 ALA B N 1
ATOM 2472 C CA . ALA B 1 156 ? -0.984 13.273 -9.25 1 98.69 156 ALA B CA 1
ATOM 2473 C C . ALA B 1 156 ? -2.365 13.57 -9.82 1 98.69 156 ALA B C 1
ATOM 2475 O O . ALA B 1 156 ? -3.369 13.5 -9.109 1 98.69 156 ALA B O 1
ATOM 2476 N N . ARG B 1 157 ? -2.369 13.898 -11.078 1 98.44 157 ARG B N 1
ATOM 2477 C CA . ARG B 1 157 ? -3.635 14.211 -11.734 1 98.44 157 ARG B CA 1
ATOM 2478 C C . ARG B 1 157 ? -4.574 13.016 -11.711 1 98.44 157 ARG B C 1
ATOM 2480 O O . ARG B 1 157 ? -5.777 13.164 -11.477 1 98.44 157 ARG B O 1
ATOM 2487 N N . HIS B 1 158 ? -4.062 11.891 -12.031 1 98.19 158 HIS B N 1
ATOM 2488 C CA . HIS B 1 158 ? -4.855 10.672 -12.023 1 98.19 158 HIS B CA 1
ATOM 2489 C C . HIS B 1 158 ? -5.52 10.445 -10.672 1 98.19 158 HIS B C 1
ATOM 2491 O O . HIS B 1 158 ? -6.684 10.055 -10.602 1 98.19 158 HIS B O 1
ATOM 2497 N N . TYR B 1 159 ? -4.801 10.672 -9.633 1 98.5 159 TYR B N 1
ATOM 2498 C CA . TYR B 1 159 ? -5.348 10.414 -8.305 1 98.5 159 TYR B CA 1
ATOM 2499 C C . TYR B 1 159 ? -6.363 11.484 -7.918 1 98.5 159 TYR B C 1
ATOM 2501 O O . TYR B 1 159 ? -7.25 11.234 -7.094 1 98.5 159 TYR B O 1
ATOM 2509 N N . VAL B 1 160 ? -6.273 12.703 -8.43 1 98.81 160 VAL B N 1
ATOM 2510 C CA . VAL B 1 160 ? -7.336 13.688 -8.25 1 98.81 160 VAL B CA 1
ATOM 2511 C C . VAL B 1 160 ? -8.633 13.172 -8.867 1 98.81 160 VAL B C 1
ATOM 2513 O O . VAL B 1 160 ? -9.695 13.242 -8.25 1 98.81 160 VAL B O 1
ATOM 2516 N N . GLU B 1 161 ? -8.477 12.656 -10.023 1 98.38 161 GLU B N 1
ATOM 2517 C CA . GLU B 1 161 ? -9.641 12.117 -10.719 1 98.38 161 GLU B CA 1
ATOM 2518 C C . GLU B 1 161 ? -10.227 10.914 -9.977 1 98.38 161 GLU B C 1
ATOM 2520 O O . GLU B 1 161 ? -11.438 10.844 -9.75 1 98.38 161 GLU B O 1
ATOM 2525 N N . THR B 1 162 ? -9.391 9.938 -9.617 1 98 162 THR B N 1
ATOM 2526 C CA . THR B 1 162 ? -9.828 8.734 -8.906 1 98 162 THR B CA 1
ATOM 2527 C C . THR B 1 162 ? -10.484 9.102 -7.582 1 98 162 THR B C 1
ATOM 2529 O O . THR B 1 162 ? -11.508 8.523 -7.211 1 98 162 THR B O 1
ATOM 2532 N N . ALA B 1 163 ? -9.922 10.039 -6.887 1 98.44 163 ALA B N 1
ATOM 2533 C CA . ALA B 1 163 ? -10.492 10.516 -5.629 1 98.44 163 ALA B CA 1
ATOM 2534 C C . ALA B 1 163 ? -11.883 11.109 -5.852 1 98.44 163 ALA B C 1
ATOM 2536 O O . ALA B 1 163 ? -12.789 10.898 -5.039 1 98.44 163 ALA B O 1
ATOM 2537 N N . GLY B 1 164 ? -11.961 11.891 -6.895 1 97.88 164 GLY B N 1
ATOM 2538 C CA . GLY B 1 164 ? -13.266 12.445 -7.227 1 97.88 164 GLY B CA 1
ATOM 2539 C C . GLY B 1 164 ? -14.328 11.383 -7.43 1 97.88 164 GLY B C 1
ATOM 2540 O O . GLY B 1 164 ? -15.469 11.547 -6.992 1 97.88 164 GLY B O 1
ATOM 2541 N N . GLU B 1 165 ? -13.977 10.344 -8.055 1 97.31 165 GLU B N 1
ATOM 2542 C CA . GLU B 1 165 ? -14.906 9.242 -8.305 1 97.31 165 GLU B CA 1
ATOM 2543 C C . GLU B 1 165 ? -15.281 8.531 -7.004 1 97.31 165 GLU B C 1
ATOM 2545 O O . GLU B 1 165 ? -16.438 8.148 -6.816 1 97.31 165 GLU B O 1
ATOM 2550 N N . HIS B 1 166 ? -14.297 8.289 -6.145 1 97.19 166 HIS B N 1
ATOM 2551 C CA . HIS B 1 166 ? -14.578 7.688 -4.848 1 97.19 166 HIS B CA 1
ATOM 2552 C C . HIS B 1 166 ? -15.5 8.57 -4.016 1 97.19 166 HIS B C 1
ATOM 2554 O O . HIS B 1 166 ? -16.406 8.07 -3.344 1 97.19 166 HIS B O 1
ATOM 2560 N N . ARG B 1 167 ? -15.258 9.836 -4.082 1 94.31 167 ARG B N 1
ATOM 2561 C CA . ARG B 1 167 ? -16.078 10.789 -3.344 1 94.31 167 ARG B CA 1
ATOM 2562 C C . ARG B 1 167 ? -17.531 10.75 -3.826 1 94.31 167 ARG B C 1
ATOM 2564 O O . ARG B 1 167 ? -18.453 10.812 -3.02 1 94.31 167 ARG B O 1
ATOM 2571 N N . ALA B 1 168 ? -17.719 10.648 -5.051 1 91.56 168 ALA B N 1
ATOM 2572 C CA . ALA B 1 168 ? -19.04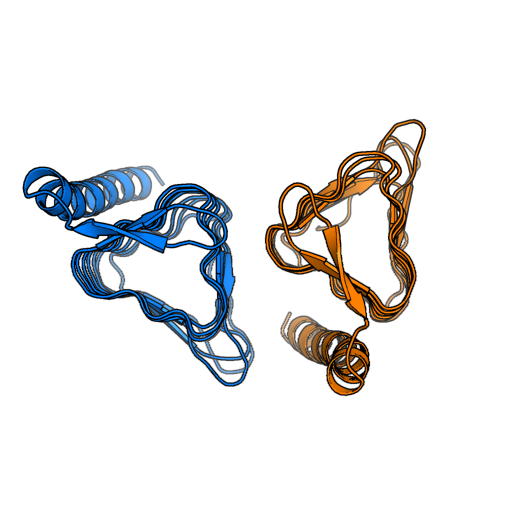7 10.656 -5.656 1 91.56 168 ALA B CA 1
ATOM 2573 C C . ALA B 1 168 ? -19.781 9.359 -5.359 1 91.56 168 ALA B C 1
ATOM 2575 O O . ALA B 1 168 ? -21.016 9.312 -5.43 1 91.56 168 ALA B O 1
ATOM 2576 N N . SER B 1 169 ? -19.109 8.344 -5.039 1 85.5 169 SER B N 1
ATOM 2577 C CA . SER B 1 169 ? -19.703 7.031 -4.84 1 85.5 169 SER B CA 1
ATOM 2578 C C . SER B 1 169 ? -20.141 6.84 -3.393 1 85.5 169 SER B C 1
ATOM 2580 O O . SER B 1 169 ? -20.766 5.828 -3.055 1 85.5 169 SER B O 1
ATOM 2582 N N . ARG B 1 170 ? -19.953 7.75 -2.453 1 77.75 170 ARG B N 1
ATOM 2583 C CA . ARG B 1 170 ? -20.312 7.645 -1.045 1 77.75 170 ARG B CA 1
ATOM 2584 C C . ARG B 1 170 ? -21.766 8.07 -0.816 1 77.75 170 ARG B C 1
ATOM 2586 O O . ARG B 1 170 ? -22.297 8.898 -1.562 1 77.75 170 ARG B O 1
#

InterPro domains:
  IPR001451 Hexapeptide repeat [PF00132] (88-122)
  IPR011004 Trimeric LpxA-like superfamily [SSF51161] (4-164)
  IPR047324 Gamma carbonic anhydrase-like [cd04645] (12-163)
  IPR050484 Transferase Hexapeptide/Carbonic Anhydrase [PTHR13061] (4-168)

Nearest PDB structures (foldseek):
  1xhd-assembly1_A  TM=9.902E-01  e=3.387E-17  Bacillus cereus ATCC 14579
  4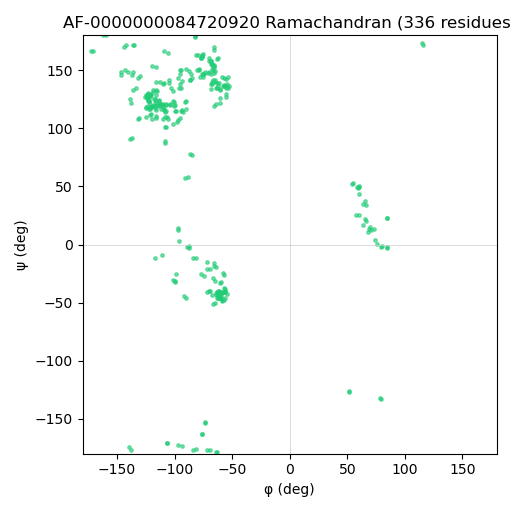n27-assembly1_C  TM=9.904E-01  e=1.368E-15  Brucella abortus 2308
  9jyw-assembly2_F  TM=9.781E-01  e=2.579E-15  Aeribacillus pallidus
  3vnp-assembly1_C  TM=9.901E-01  e=5.125E-15  Geobacillus kaustophilus HTA426
  8gpm-assembly1_A  TM=9.844E-01  e=5.696E-15  Acinetobacter baumannii